Protein AF-A0AB35BIK0-F1 (afdb_monomer)

Mean predicted aligned error: 11.59 Å

Sequence (203 aa):
MRAAPRPEIRLPIRPQTDDEFQMPTAAKGILRARNYELIHPAPNVCVAHGQITAEHRSTHFSSVPVLPFTGPGYPRWKRITCFIAFWQIVEWNRIRAQSLFLWDEWPFCDECLLHRRKRFGCSLLAIVAGVLLFCTLFALRGRGEDALMTIVFFSSVAVFFAGLFTLPQTDKLAHGRVAMDGSALIVSNPHPDFEGAVAQTTP

pLDDT: mean 75.72, std 15.26, range [36.09, 93.31]

Secondary structure (DSSP, 8-state):
-PPPPPPEEEEEEEEPPGGG----GGGHHHHGGGEEEESSPPPSB-TTT-PBPSEEEEEEEE-----TTTSTT--TTHHHHTT-HHHHHHHHHHHHTT--EEEEEEEE-HHHHHHHHHHHHHHHHHHHHHHHHHHHHHHHTTSS-HHHHHHHHHHHHHHHHHHHHTS--SHHHHTEEE-TTSSEEEEES--HHHHHHHHHH--

Structure (mmCIF, N/CA/C/O backbone):
data_AF-A0AB35BIK0-F1
#
_entry.id   AF-A0AB35BIK0-F1
#
loop_
_atom_site.group_PDB
_atom_site.id
_atom_site.type_symbol
_atom_site.label_atom_id
_atom_site.label_alt_id
_atom_site.label_comp_id
_atom_site.label_asym_id
_atom_site.label_entity_id
_atom_site.label_seq_id
_atom_site.pdbx_PDB_ins_code
_atom_site.Cartn_x
_atom_site.Cartn_y
_atom_site.Cartn_z
_atom_site.occupancy
_atom_site.B_iso_or_equiv
_atom_site.auth_seq_id
_atom_site.auth_comp_id
_atom_site.auth_asym_id
_atom_site.auth_atom_id
_atom_site.pdbx_PDB_model_num
ATOM 1 N N . MET A 1 1 ? 24.172 -18.005 7.805 1.00 36.09 1 MET A N 1
ATOM 2 C CA . MET A 1 1 ? 23.699 -18.210 6.420 1.00 36.09 1 MET A CA 1
ATOM 3 C C . MET A 1 1 ? 23.099 -16.894 5.940 1.00 36.09 1 MET A C 1
ATOM 5 O O . MET A 1 1 ? 22.113 -16.459 6.518 1.00 36.09 1 MET A O 1
ATOM 9 N N . ARG A 1 2 ? 23.746 -16.184 5.003 1.00 40.78 2 ARG A N 1
ATOM 10 C CA . ARG A 1 2 ? 23.159 -14.980 4.386 1.00 40.78 2 ARG A CA 1
ATOM 11 C C . ARG A 1 2 ? 22.037 -15.462 3.468 1.00 40.78 2 ARG A C 1
ATOM 13 O O . ARG A 1 2 ? 22.311 -16.272 2.589 1.00 40.78 2 ARG A O 1
ATOM 20 N N . ALA A 1 3 ? 20.800 -15.037 3.719 1.00 43.47 3 ALA A N 1
ATOM 21 C CA . ALA A 1 3 ? 19.700 -15.281 2.792 1.00 43.47 3 ALA A CA 1
ATOM 22 C C . ALA A 1 3 ? 20.110 -14.747 1.412 1.00 43.47 3 ALA A C 1
ATOM 24 O O . ALA A 1 3 ? 20.661 -13.645 1.333 1.00 43.47 3 ALA A O 1
ATOM 25 N N . ALA A 1 4 ? 19.898 -15.537 0.358 1.00 50.38 4 ALA A N 1
ATOM 26 C CA . ALA A 1 4 ? 20.098 -15.064 -1.004 1.00 50.38 4 ALA A CA 1
ATOM 27 C C . ALA A 1 4 ? 19.305 -13.754 -1.194 1.00 50.38 4 ALA A C 1
ATOM 29 O O . ALA A 1 4 ? 18.192 -13.650 -0.659 1.00 50.38 4 ALA A O 1
ATOM 30 N N . PRO A 1 5 ? 19.872 -12.737 -1.869 1.00 58.34 5 PRO A N 1
ATOM 31 C CA . PRO A 1 5 ? 19.141 -11.508 -2.141 1.00 58.34 5 PRO A CA 1
ATOM 32 C C . PRO A 1 5 ? 17.857 -11.875 -2.887 1.00 58.34 5 PRO A C 1
ATOM 34 O O . PRO A 1 5 ? 17.894 -12.629 -3.859 1.00 58.34 5 PRO A O 1
ATOM 37 N N . ARG A 1 6 ? 16.715 -11.408 -2.375 1.00 65.06 6 ARG A N 1
ATO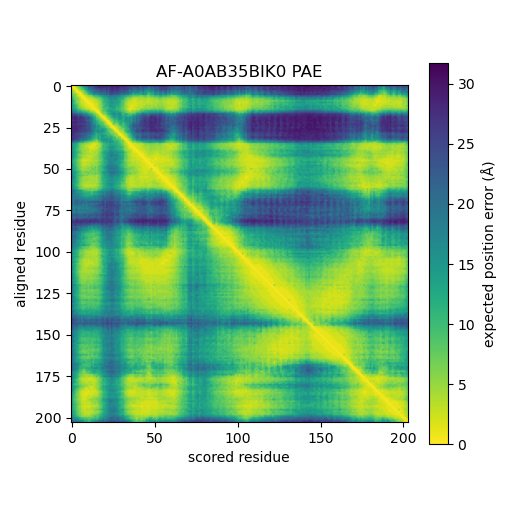M 38 C CA . ARG A 1 6 ? 15.427 -11.609 -3.046 1.00 65.06 6 ARG A CA 1
ATOM 39 C C . ARG A 1 6 ? 15.503 -10.953 -4.429 1.00 65.06 6 ARG A C 1
ATOM 41 O O . ARG A 1 6 ? 16.133 -9.898 -4.523 1.00 65.06 6 ARG A O 1
ATOM 48 N N . PRO A 1 7 ? 14.890 -11.539 -5.469 1.00 77.81 7 PRO A N 1
ATOM 49 C CA . PRO A 1 7 ? 14.836 -10.890 -6.771 1.00 77.81 7 PRO A CA 1
ATOM 50 C C . PRO A 1 7 ? 14.150 -9.524 -6.622 1.00 77.81 7 PRO A C 1
ATOM 52 O O . PRO A 1 7 ? 13.096 -9.405 -5.989 1.00 77.81 7 PRO A O 1
ATOM 55 N N . GLU A 1 8 ? 14.803 -8.479 -7.125 1.00 85.12 8 GLU A N 1
ATOM 56 C CA . GLU A 1 8 ? 14.308 -7.102 -7.126 1.00 85.12 8 GLU A CA 1
ATOM 57 C C . GLU A 1 8 ? 14.441 -6.544 -8.548 1.00 85.12 8 GLU A C 1
ATOM 59 O O . GLU A 1 8 ? 15.540 -6.535 -9.103 1.00 85.12 8 GLU A O 1
ATOM 64 N N . ILE A 1 9 ? 13.340 -6.046 -9.118 1.00 87.56 9 ILE A N 1
ATOM 65 C CA . ILE A 1 9 ? 13.357 -5.289 -10.379 1.00 87.56 9 ILE A CA 1
ATOM 66 C C . ILE A 1 9 ? 13.362 -3.800 -10.052 1.00 87.56 9 ILE A C 1
ATOM 68 O O . ILE A 1 9 ? 12.722 -3.358 -9.095 1.00 87.56 9 ILE A O 1
ATOM 72 N N . ARG A 1 10 ? 14.058 -3.014 -10.873 1.00 87.88 10 ARG A N 1
ATOM 73 C CA . ARG A 1 10 ? 14.029 -1.553 -10.822 1.00 87.88 10 ARG A CA 1
ATOM 74 C C . ARG A 1 10 ? 13.358 -1.016 -12.074 1.00 87.88 10 ARG A C 1
ATOM 76 O O . ARG A 1 10 ? 13.885 -1.183 -13.167 1.00 87.88 10 ARG A O 1
ATOM 83 N N . LEU A 1 11 ? 12.217 -0.367 -11.894 1.00 86.94 11 LEU A N 1
ATOM 84 C CA . LEU A 1 11 ? 11.509 0.331 -12.958 1.00 86.94 11 LEU A CA 1
ATOM 85 C C . LEU A 1 11 ? 11.896 1.811 -12.913 1.00 86.94 11 LEU A C 1
ATOM 87 O O . LEU A 1 11 ? 11.804 2.411 -11.841 1.00 86.94 11 LEU A O 1
ATOM 91 N N . PRO A 1 12 ? 12.355 2.410 -14.019 1.00 87.81 12 PRO A N 1
ATOM 92 C CA . PRO A 1 12 ? 12.776 3.801 -14.017 1.00 87.81 12 PRO A CA 1
ATOM 93 C C . PRO A 1 12 ? 11.567 4.732 -13.864 1.00 87.81 12 PRO A C 1
ATOM 95 O O . PRO A 1 12 ? 10.501 4.499 -14.441 1.00 87.81 12 PRO A O 1
ATOM 98 N N . ILE A 1 13 ? 11.741 5.790 -13.075 1.00 87.38 13 ILE A N 1
ATOM 99 C CA . ILE A 1 13 ? 10.690 6.769 -12.767 1.00 87.38 13 ILE A CA 1
ATOM 100 C C . ILE A 1 13 ? 11.175 8.174 -13.105 1.00 87.38 13 ILE A C 1
ATOM 102 O O . ILE A 1 13 ? 12.377 8.443 -13.108 1.00 87.38 13 ILE A O 1
ATOM 106 N N . ARG A 1 14 ? 10.241 9.083 -13.369 1.00 84.00 14 ARG A N 1
ATOM 107 C CA . ARG A 1 14 ? 10.534 10.498 -13.611 1.00 84.00 14 ARG A CA 1
ATOM 108 C C . ARG A 1 14 ? 9.601 11.397 -12.799 1.00 84.00 14 ARG A C 1
ATOM 110 O O . ARG A 1 14 ? 8.513 10.954 -12.440 1.00 84.00 14 ARG A O 1
ATOM 117 N N . PRO A 1 15 ? 10.000 12.641 -12.491 1.00 82.19 15 PRO A N 1
ATOM 118 C CA . PRO A 1 15 ? 9.099 13.610 -11.879 1.00 82.19 15 PRO A CA 1
ATOM 119 C C . PRO A 1 15 ? 7.918 13.899 -12.812 1.00 82.19 15 PRO A C 1
ATOM 121 O O . PRO A 1 15 ? 8.120 14.093 -14.011 1.00 82.19 15 PRO A O 1
ATOM 124 N N . GLN A 1 16 ? 6.708 13.948 -12.264 1.00 73.31 16 GLN A N 1
ATOM 125 C CA . GLN A 1 16 ? 5.495 14.267 -13.016 1.00 73.31 16 GLN A CA 1
ATOM 126 C C . GLN A 1 16 ? 5.496 15.751 -13.440 1.00 73.31 16 GLN A C 1
ATOM 128 O O . GLN A 1 16 ? 5.798 16.626 -12.624 1.00 73.31 16 GLN A O 1
ATOM 133 N N . THR A 1 17 ? 5.173 16.049 -14.704 1.00 65.12 17 THR A N 1
ATOM 134 C CA . THR A 1 17 ? 5.136 17.422 -15.253 1.00 65.12 17 THR A CA 1
ATOM 135 C C . THR A 1 17 ? 3.749 18.073 -15.118 1.00 65.12 17 THR A C 1
ATOM 137 O O . THR A 1 17 ? 2.729 17.401 -15.206 1.00 65.12 17 THR A O 1
ATOM 140 N N . ASP A 1 18 ? 3.715 19.391 -14.893 1.00 56.12 18 ASP A N 1
ATOM 141 C CA . ASP A 1 18 ? 2.602 20.178 -14.315 1.00 56.12 18 ASP A CA 1
ATOM 142 C C . ASP A 1 18 ? 1.275 20.298 -15.117 1.00 56.12 18 ASP A C 1
ATOM 144 O O . ASP A 1 18 ? 0.349 20.952 -14.628 1.00 56.12 18 ASP A O 1
ATOM 148 N N . ASP A 1 19 ? 1.124 19.703 -16.303 1.00 53.97 19 ASP A N 1
ATOM 149 C CA . ASP A 1 19 ? 0.027 20.075 -17.219 1.00 53.97 19 ASP A CA 1
ATOM 150 C C . ASP A 1 19 ? -1.365 19.491 -16.880 1.00 53.97 19 ASP A C 1
ATOM 152 O O . ASP A 1 19 ? -2.365 19.973 -17.410 1.00 53.97 19 ASP A O 1
ATOM 156 N N . GLU A 1 20 ? -1.489 18.529 -15.953 1.00 49.72 20 GLU A N 1
ATOM 157 C CA . GLU A 1 20 ? -2.744 17.760 -15.789 1.00 49.72 20 GLU A CA 1
ATOM 158 C C . GLU A 1 20 ? -3.493 17.890 -14.442 1.00 49.72 20 GLU A C 1
ATOM 160 O O . GLU A 1 20 ? -4.584 17.338 -14.301 1.00 49.72 20 GLU A O 1
ATOM 165 N N . PHE A 1 21 ? -3.001 18.639 -13.441 1.00 43.72 21 PHE A N 1
ATOM 166 C CA . PHE A 1 21 ? -3.608 18.620 -12.089 1.00 43.72 21 PHE A CA 1
ATOM 167 C C . PHE A 1 21 ? -4.117 19.987 -11.581 1.00 43.72 21 PHE A C 1
ATOM 169 O O . PHE A 1 21 ? -3.394 20.778 -10.959 1.00 43.72 21 PHE A O 1
ATOM 176 N N . GLN A 1 22 ? -5.417 20.256 -11.768 1.00 45.16 22 GLN A N 1
ATOM 177 C CA . GLN A 1 22 ? -6.125 21.383 -11.140 1.00 45.16 22 GLN A CA 1
ATOM 178 C C . GLN A 1 22 ? -6.404 21.102 -9.649 1.00 45.16 22 GLN A C 1
ATOM 180 O O . GLN A 1 22 ? -7.431 20.541 -9.281 1.00 45.16 22 GLN A O 1
ATOM 185 N N . MET A 1 23 ? -5.505 21.542 -8.761 1.00 43.38 23 MET A N 1
ATOM 186 C CA . MET A 1 23 ? -5.768 21.641 -7.314 1.00 43.38 23 MET A CA 1
ATOM 187 C C . MET A 1 23 ? -5.450 23.040 -6.743 1.00 43.38 23 MET A C 1
ATOM 189 O O . MET A 1 23 ? -4.638 23.771 -7.325 1.00 43.38 23 MET A O 1
ATOM 193 N N . PRO A 1 24 ? -6.077 23.438 -5.613 1.00 41.56 24 PRO A N 1
ATOM 194 C CA . PRO A 1 24 ? -5.953 24.774 -5.024 1.00 41.56 24 PRO A CA 1
ATOM 195 C C . PRO A 1 24 ? -4.578 25.070 -4.393 1.00 41.56 24 PRO A C 1
ATOM 197 O O . PRO A 1 24 ? -3.802 24.189 -4.029 1.00 41.56 24 PRO A O 1
ATOM 200 N N . THR A 1 25 ? -4.257 26.361 -4.306 1.00 50.31 25 THR A N 1
ATOM 201 C CA . THR A 1 25 ? -2.893 26.907 -4.412 1.00 50.31 25 THR A CA 1
ATOM 202 C C . THR A 1 25 ? -1.987 26.747 -3.184 1.00 50.31 25 THR A C 1
ATOM 204 O O . THR A 1 25 ? -0.768 26.804 -3.320 1.00 50.31 25 THR A O 1
ATOM 207 N N . ALA A 1 26 ? -2.543 26.500 -1.996 1.00 42.62 26 ALA A N 1
ATOM 208 C CA . ALA A 1 26 ? -1.797 26.567 -0.733 1.00 42.62 26 ALA A CA 1
ATOM 209 C C . ALA A 1 26 ? -0.989 25.297 -0.382 1.00 42.62 26 ALA A C 1
ATOM 211 O O . ALA A 1 26 ? -0.003 25.385 0.343 1.00 42.62 26 ALA A O 1
ATOM 212 N N . ALA A 1 27 ? -1.342 24.126 -0.930 1.00 41.91 27 ALA A N 1
ATOM 213 C CA . ALA A 1 27 ? -0.597 22.870 -0.732 1.00 41.91 27 ALA A CA 1
ATOM 214 C C . ALA A 1 27 ? 0.449 22.595 -1.834 1.00 41.91 27 ALA A C 1
ATOM 216 O O . ALA A 1 27 ? 1.179 21.602 -1.780 1.00 41.91 27 ALA A O 1
ATOM 217 N N . LYS A 1 28 ? 0.534 23.483 -2.836 1.00 39.59 28 LYS A N 1
ATOM 218 C CA . LYS A 1 28 ? 1.338 23.300 -4.051 1.00 39.59 28 LYS A CA 1
ATOM 219 C C . LYS A 1 28 ? 2.843 23.217 -3.776 1.00 39.59 28 LYS A C 1
ATOM 221 O O . LYS A 1 28 ? 3.518 22.445 -4.428 1.00 39.59 28 LYS A O 1
ATOM 226 N N . GLY A 1 29 ? 3.398 23.952 -2.815 1.00 40.31 29 GLY A N 1
ATOM 227 C CA . GLY A 1 29 ? 4.861 24.068 -2.693 1.00 40.31 29 GLY A CA 1
ATOM 228 C C . GLY A 1 29 ? 5.596 22.838 -2.140 1.00 40.31 29 GLY A C 1
ATOM 229 O O . GLY A 1 29 ? 6.732 22.587 -2.523 1.00 40.31 29 GLY A O 1
ATOM 230 N N . ILE A 1 30 ? 4.974 22.069 -1.239 1.00 43.00 30 ILE A N 1
ATOM 231 C CA . ILE A 1 30 ? 5.696 21.063 -0.428 1.00 43.00 30 ILE A CA 1
ATOM 232 C C . ILE A 1 30 ? 5.451 19.629 -0.924 1.00 43.00 30 ILE A C 1
ATOM 234 O O . ILE A 1 30 ? 6.330 18.779 -0.801 1.00 43.00 30 ILE A O 1
ATOM 238 N N . LEU A 1 31 ? 4.284 19.363 -1.522 1.00 43.44 31 LEU A N 1
ATOM 239 C CA . LEU A 1 31 ? 3.920 18.039 -2.044 1.00 43.44 31 LEU A CA 1
ATOM 240 C C . LEU A 1 31 ? 4.156 17.893 -3.561 1.00 43.44 31 LEU A C 1
ATOM 242 O O . LEU A 1 31 ? 4.323 16.770 -4.020 1.00 43.44 31 LEU A O 1
ATOM 246 N N . ARG A 1 32 ? 4.220 18.992 -4.340 1.00 44.72 32 ARG A N 1
ATOM 247 C CA . ARG A 1 32 ? 4.361 18.932 -5.816 1.00 44.72 32 ARG A CA 1
ATOM 248 C C . ARG A 1 32 ? 5.701 18.417 -6.316 1.00 44.72 32 ARG A C 1
ATOM 250 O O . ARG A 1 32 ? 5.730 17.712 -7.309 1.00 44.72 32 ARG A O 1
ATOM 257 N N . ALA A 1 33 ? 6.805 18.752 -5.651 1.00 49.91 33 ALA A N 1
ATOM 258 C CA . ALA A 1 33 ? 8.148 18.465 -6.166 1.00 49.91 33 ALA A CA 1
ATOM 259 C C . ALA A 1 33 ? 8.565 16.982 -6.056 1.00 49.91 33 ALA A C 1
ATOM 261 O O . ALA A 1 33 ? 9.740 16.663 -6.217 1.00 49.91 33 ALA A O 1
ATOM 262 N N . ARG A 1 34 ? 7.644 16.087 -5.672 1.00 59.50 34 ARG A N 1
ATOM 263 C CA . ARG A 1 34 ? 7.960 14.713 -5.250 1.00 59.50 34 ARG A CA 1
ATOM 264 C C . ARG A 1 34 ? 6.978 13.657 -5.725 1.00 59.50 34 ARG A C 1
ATOM 266 O O . ARG A 1 34 ? 7.058 12.531 -5.237 1.00 59.50 34 ARG A O 1
ATOM 273 N N . ASN A 1 35 ? 6.069 14.029 -6.621 1.00 73.38 35 ASN A N 1
ATOM 274 C CA . ASN A 1 35 ? 5.250 13.065 -7.330 1.00 73.38 35 ASN A CA 1
ATOM 275 C C . ASN A 1 35 ? 6.035 12.593 -8.550 1.00 73.38 35 ASN A C 1
ATOM 277 O O . ASN A 1 35 ? 6.462 13.397 -9.379 1.00 73.38 35 ASN A O 1
ATOM 281 N N . TYR A 1 36 ? 6.257 11.292 -8.608 1.00 80.06 36 TYR A N 1
ATOM 282 C CA . TYR A 1 36 ? 6.885 10.614 -9.724 1.00 80.06 36 TYR A CA 1
ATOM 283 C C . TYR A 1 36 ? 5.824 9.819 -10.484 1.00 80.06 36 TYR A C 1
ATOM 285 O O . TYR A 1 36 ? 4.815 9.401 -9.911 1.00 80.06 36 TYR A O 1
ATOM 293 N N . GLU A 1 37 ? 6.127 9.528 -11.738 1.00 83.69 37 GLU A N 1
ATOM 294 C CA . GLU A 1 37 ? 5.419 8.584 -12.602 1.00 83.69 37 GLU A CA 1
ATOM 295 C C . GLU A 1 37 ? 6.422 7.595 -13.213 1.00 83.69 37 GLU A C 1
ATOM 297 O O . GLU A 1 37 ? 7.629 7.878 -13.272 1.00 83.69 37 GLU A O 1
ATOM 302 N N . LEU A 1 38 ? 5.963 6.415 -13.637 1.00 83.94 38 LEU A N 1
ATOM 303 C CA . LEU A 1 38 ? 6.822 5.503 -14.386 1.00 83.94 38 LEU A CA 1
ATOM 304 C C . LEU A 1 38 ? 7.151 6.097 -15.759 1.00 83.94 38 LEU A C 1
ATOM 306 O O . LEU A 1 38 ? 6.322 6.734 -16.404 1.00 83.94 38 LEU A O 1
ATOM 310 N N . ILE A 1 39 ? 8.374 5.859 -16.240 1.00 84.62 39 ILE A N 1
ATOM 311 C CA . ILE A 1 39 ? 8.754 6.260 -17.606 1.00 84.62 39 ILE A CA 1
ATOM 312 C C . ILE A 1 39 ? 8.026 5.402 -18.648 1.00 84.62 39 ILE A C 1
ATOM 314 O O . ILE A 1 39 ? 7.651 5.896 -19.711 1.00 84.62 39 ILE A O 1
ATOM 318 N N . HIS A 1 40 ? 7.828 4.122 -18.335 1.00 83.12 40 HIS A N 1
ATOM 319 C CA . HIS A 1 40 ? 7.092 3.173 -19.161 1.00 83.12 40 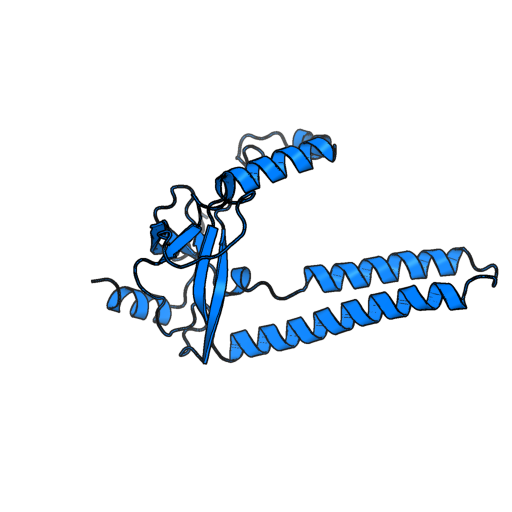HIS A CA 1
ATOM 320 C C . HIS A 1 40 ? 5.887 2.652 -18.383 1.00 83.12 40 HIS A C 1
ATOM 322 O O . HIS A 1 40 ? 6.035 2.360 -17.194 1.00 83.12 40 HIS A O 1
ATOM 328 N N . PRO A 1 41 ? 4.719 2.500 -19.029 1.00 80.81 41 PRO A N 1
ATOM 329 C CA . PRO A 1 41 ? 3.548 1.957 -18.358 1.00 80.81 41 PRO A CA 1
ATOM 330 C C . PRO A 1 41 ? 3.856 0.567 -17.797 1.00 80.81 41 PRO A C 1
ATOM 332 O O . PRO A 1 41 ? 4.622 -0.202 -18.386 1.00 80.81 41 PRO A O 1
ATOM 335 N N . ALA A 1 42 ? 3.252 0.242 -16.655 1.00 83.94 42 ALA A N 1
ATOM 336 C CA . ALA A 1 42 ? 3.369 -1.091 -16.084 1.00 83.94 42 ALA A CA 1
ATOM 337 C C . ALA A 1 42 ? 2.835 -2.145 -17.080 1.00 83.94 42 ALA A C 1
ATOM 339 O O . ALA A 1 42 ? 1.853 -1.889 -17.782 1.00 83.94 42 ALA A O 1
ATOM 340 N N . PRO A 1 43 ? 3.459 -3.332 -17.170 1.00 86.62 43 PRO A N 1
ATOM 341 C CA . PRO A 1 43 ? 2.994 -4.367 -18.084 1.00 86.62 43 PRO A CA 1
ATOM 342 C C . PRO A 1 43 ? 1.614 -4.895 -17.665 1.00 86.62 43 PRO A C 1
ATOM 344 O O . PRO A 1 43 ? 1.255 -4.873 -16.490 1.00 86.62 43 PRO A O 1
ATOM 347 N N . ASN A 1 44 ? 0.870 -5.473 -18.612 1.00 89.56 44 ASN A N 1
ATOM 348 C CA . ASN A 1 44 ? -0.459 -6.064 -18.382 1.00 89.56 44 ASN A CA 1
ATOM 349 C C . ASN A 1 44 ? -0.410 -7.425 -17.651 1.00 89.56 44 ASN A C 1
ATOM 351 O O . ASN A 1 44 ? -1.173 -8.342 -17.964 1.00 89.56 44 ASN A O 1
ATOM 355 N N . VAL A 1 45 ? 0.504 -7.566 -16.693 1.00 89.94 45 VAL A N 1
ATOM 356 C CA . VAL A 1 45 ? 0.723 -8.769 -15.895 1.00 89.94 45 VAL A CA 1
ATOM 357 C C . VAL A 1 45 ? 0.732 -8.376 -14.424 1.00 89.94 45 VAL A C 1
ATOM 359 O O . VAL A 1 45 ? 1.348 -7.391 -14.023 1.00 89.94 45 VAL A O 1
ATOM 362 N N . CYS A 1 46 ? 0.057 -9.150 -13.584 1.00 90.31 46 CYS A N 1
ATOM 363 C CA . CYS A 1 46 ? 0.051 -8.913 -12.151 1.00 90.31 46 CYS A CA 1
ATOM 364 C C . CYS A 1 46 ? 1.401 -9.288 -11.521 1.00 90.31 46 CYS A C 1
ATOM 366 O O . CYS A 1 46 ? 1.851 -10.427 -11.631 1.00 90.31 46 CYS A O 1
ATOM 368 N N . VAL A 1 47 ? 1.987 -8.362 -10.757 1.00 88.81 47 VAL A N 1
ATOM 369 C CA . VAL A 1 47 ? 3.265 -8.555 -10.041 1.00 88.81 47 VAL A CA 1
ATOM 370 C C . VAL A 1 47 ? 3.266 -9.780 -9.129 1.00 88.81 47 VAL A C 1
ATOM 372 O O . VAL A 1 47 ? 4.270 -10.479 -9.046 1.00 88.81 47 VAL A O 1
ATOM 375 N N . ALA A 1 48 ? 2.167 -10.014 -8.407 1.00 86.56 48 ALA A N 1
ATOM 376 C CA . ALA A 1 48 ? 2.115 -11.026 -7.354 1.00 86.56 48 ALA A CA 1
ATOM 377 C C . ALA A 1 48 ? 1.835 -12.440 -7.887 1.00 86.56 48 ALA A C 1
ATOM 379 O O . ALA A 1 48 ? 2.365 -13.405 -7.344 1.00 86.56 48 ALA A O 1
ATOM 380 N N . HIS A 1 49 ? 1.000 -12.561 -8.924 1.00 88.06 49 HIS A N 1
ATOM 381 C CA . HIS A 1 49 ? 0.479 -13.853 -9.393 1.00 88.06 49 HIS A CA 1
ATOM 382 C C . HIS A 1 49 ? 0.851 -14.193 -10.844 1.00 88.06 49 HIS A C 1
ATOM 384 O O . HIS A 1 49 ? 0.516 -15.280 -11.295 1.00 88.06 49 HIS A O 1
ATOM 390 N N . GLY A 1 50 ? 1.466 -13.280 -11.606 1.00 85.69 50 GLY A N 1
ATOM 391 C CA . GLY A 1 50 ? 1.841 -13.526 -13.008 1.00 85.69 50 GLY A CA 1
ATOM 392 C C . GLY A 1 50 ? 0.678 -13.617 -14.001 1.00 85.69 50 GLY A C 1
ATOM 393 O O . GLY A 1 50 ? 0.895 -13.818 -15.189 1.00 85.69 50 GLY A O 1
ATOM 394 N N . GLN A 1 51 ? -0.563 -13.467 -13.540 1.00 90.50 51 GLN A N 1
ATOM 395 C CA . GLN A 1 51 ? -1.757 -13.526 -14.384 1.00 90.50 51 GLN A CA 1
ATOM 396 C C . GLN A 1 51 ? -1.945 -12.239 -15.196 1.00 90.50 51 GLN A C 1
ATOM 398 O O . GLN A 1 51 ? -1.510 -11.165 -14.775 1.00 90.50 51 GLN A O 1
ATOM 403 N N . ILE A 1 52 ? -2.659 -12.344 -16.320 1.00 89.81 52 ILE A N 1
ATOM 404 C CA . ILE A 1 52 ? -3.067 -11.195 -17.140 1.00 89.81 52 ILE A CA 1
ATOM 405 C C . ILE A 1 52 ? -3.878 -10.210 -16.287 1.00 89.81 52 ILE A C 1
ATOM 407 O O . ILE A 1 52 ? -4.688 -10.606 -15.443 1.00 89.81 52 ILE A O 1
ATOM 411 N N . THR A 1 53 ? -3.642 -8.917 -16.497 1.00 89.75 53 THR A N 1
ATOM 412 C CA . THR A 1 53 ? -4.354 -7.852 -15.791 1.00 89.75 53 THR A CA 1
ATOM 413 C C . THR A 1 53 ? -5.849 -7.894 -16.081 1.00 89.75 53 THR A C 1
ATOM 415 O O . THR A 1 53 ? -6.268 -7.861 -17.235 1.00 89.75 53 THR A O 1
ATOM 418 N N . ALA A 1 54 ? -6.647 -7.898 -15.015 1.00 88.69 54 ALA A N 1
ATOM 419 C CA . ALA A 1 54 ? -8.093 -7.729 -15.081 1.00 88.69 54 ALA A CA 1
ATOM 420 C C . ALA A 1 54 ? -8.485 -6.244 -14.983 1.00 88.69 54 ALA A C 1
ATOM 422 O O . ALA A 1 54 ? -9.372 -5.783 -15.695 1.00 88.69 54 ALA A O 1
ATOM 423 N N . GLU A 1 55 ? -7.811 -5.478 -14.117 1.00 86.81 55 GLU A N 1
ATOM 424 C CA . GLU A 1 55 ? -8.083 -4.051 -13.906 1.00 86.81 55 GLU A CA 1
ATOM 425 C C . GLU A 1 55 ? -6.787 -3.294 -13.578 1.00 86.81 55 GLU A C 1
ATOM 427 O O . GLU A 1 55 ? -5.974 -3.762 -12.774 1.00 86.81 55 GLU A O 1
ATOM 432 N N . HIS A 1 56 ? -6.622 -2.101 -14.154 1.00 84.50 56 HIS A N 1
ATOM 433 C CA . HIS A 1 56 ? -5.615 -1.133 -13.720 1.00 84.50 56 HIS A CA 1
ATOM 434 C C . HIS A 1 56 ? -6.209 -0.232 -12.642 1.00 84.50 56 HIS A C 1
ATOM 436 O O . HIS A 1 56 ? -7.328 0.265 -12.776 1.00 84.50 56 HIS A O 1
ATOM 442 N N . ARG A 1 57 ? -5.484 -0.031 -11.540 1.00 81.62 57 ARG A N 1
ATOM 443 C CA . ARG A 1 57 ? -5.925 0.865 -10.463 1.00 81.62 57 ARG A CA 1
ATOM 444 C C . ARG A 1 57 ? -4.810 1.782 -10.014 1.00 81.62 57 ARG A C 1
ATOM 446 O O . ARG A 1 57 ? -3.679 1.336 -9.820 1.00 81.62 57 ARG A O 1
ATOM 453 N N . SER A 1 58 ? -5.181 3.028 -9.730 1.00 81.75 58 SER A N 1
ATOM 454 C CA . SER A 1 58 ? -4.281 3.996 -9.115 1.00 81.75 58 SER A CA 1
ATOM 455 C C . SER A 1 58 ? -3.732 3.447 -7.798 1.00 81.75 58 SER A C 1
ATOM 457 O O . SER A 1 58 ? -4.458 3.140 -6.843 1.00 81.75 58 SER A O 1
ATOM 459 N N . THR A 1 59 ? -2.419 3.265 -7.776 1.00 82.06 59 THR A N 1
ATOM 460 C CA . THR A 1 59 ? -1.684 2.713 -6.648 1.00 82.06 59 THR A CA 1
ATOM 461 C C . THR A 1 59 ? -0.636 3.710 -6.212 1.00 82.06 59 THR A C 1
ATOM 463 O O . THR A 1 59 ? 0.038 4.342 -7.021 1.00 82.06 59 THR A O 1
ATOM 466 N N . HIS A 1 60 ? -0.544 3.863 -4.898 1.00 82.81 60 HIS A N 1
ATOM 467 C CA . HIS A 1 60 ? 0.372 4.785 -4.266 1.00 82.81 60 HIS A CA 1
ATOM 468 C C . HIS A 1 60 ? 1.589 4.027 -3.761 1.00 82.81 60 HIS A C 1
ATOM 470 O O . HIS A 1 60 ? 1.461 3.126 -2.930 1.00 82.81 60 HIS A O 1
ATOM 476 N N . PHE A 1 61 ? 2.763 4.445 -4.206 1.00 82.81 61 PHE A N 1
ATOM 477 C CA . PHE A 1 61 ? 4.034 3.956 -3.706 1.00 82.81 61 PHE A CA 1
ATOM 478 C C . PHE A 1 61 ? 4.762 5.088 -3.006 1.00 82.81 61 PHE A C 1
ATOM 480 O O . PHE A 1 61 ? 4.766 6.227 -3.468 1.00 82.81 61 PHE A O 1
ATOM 487 N N . SER A 1 62 ? 5.407 4.773 -1.891 1.00 81.88 62 SER A N 1
ATOM 488 C CA . SER A 1 62 ? 6.235 5.725 -1.167 1.00 81.88 62 SER A CA 1
ATOM 489 C C . SER A 1 62 ? 7.651 5.200 -1.007 1.00 81.88 62 SER A C 1
ATOM 491 O O . SER A 1 62 ? 7.899 3.989 -0.988 1.00 81.88 62 SER A O 1
ATOM 493 N N . SER A 1 63 ? 8.599 6.121 -0.885 1.00 79.12 63 SER A N 1
ATOM 494 C CA . SER A 1 63 ? 9.916 5.778 -0.378 1.00 79.12 63 SER A CA 1
ATOM 495 C C . SER A 1 63 ? 9.856 5.674 1.146 1.00 79.12 63 SER A C 1
ATOM 497 O O . SER A 1 63 ? 9.244 6.500 1.832 1.00 79.12 63 SER A O 1
ATOM 499 N N . VAL A 1 64 ? 10.465 4.618 1.688 1.00 69.50 64 VAL A N 1
ATOM 500 C CA . VAL A 1 64 ? 10.608 4.436 3.135 1.00 69.50 64 VAL A CA 1
ATOM 501 C C . VAL A 1 64 ? 11.998 4.938 3.514 1.00 69.50 64 VAL A C 1
ATOM 503 O O . VAL A 1 64 ? 12.979 4.246 3.222 1.00 69.50 64 VAL A O 1
ATOM 506 N N . PRO A 1 65 ? 12.130 6.119 4.145 1.00 61.56 65 PRO A N 1
ATOM 507 C CA . PRO A 1 65 ? 13.432 6.581 4.596 1.00 61.56 65 PRO A CA 1
ATOM 508 C C . PRO A 1 65 ? 13.974 5.619 5.649 1.00 61.56 65 PRO A C 1
ATOM 510 O O . PRO A 1 65 ? 13.267 5.210 6.574 1.00 61.56 65 PRO A O 1
ATOM 513 N N . VAL A 1 66 ? 15.249 5.253 5.510 1.00 58.31 66 VAL A N 1
ATOM 514 C CA . VAL A 1 66 ? 15.955 4.489 6.539 1.00 58.31 66 VAL A CA 1
ATOM 515 C C . VAL A 1 66 ? 16.011 5.363 7.783 1.00 58.31 66 VAL A C 1
ATOM 517 O O . VAL A 1 66 ? 16.725 6.363 7.829 1.00 58.31 66 VAL A O 1
ATOM 520 N N . LEU A 1 67 ? 15.222 5.000 8.791 1.00 57.12 67 LEU A N 1
ATOM 521 C CA . LEU A 1 67 ? 15.163 5.768 10.023 1.00 57.12 67 LEU A CA 1
ATOM 522 C C . LEU A 1 67 ? 16.519 5.678 10.730 1.00 57.12 67 LEU A C 1
ATOM 524 O O . LEU A 1 67 ? 17.003 4.557 10.949 1.00 57.12 67 LEU A O 1
ATOM 528 N N . PRO A 1 68 ? 17.097 6.803 11.190 1.00 54.00 68 PRO A N 1
ATOM 529 C CA . PRO A 1 68 ? 18.373 6.805 11.911 1.00 54.00 68 PRO A CA 1
ATOM 530 C C . PRO A 1 68 ? 18.337 5.931 13.182 1.00 54.00 68 PRO A C 1
ATOM 532 O O . PRO A 1 68 ? 19.370 5.492 13.680 1.00 54.00 68 PRO A O 1
ATOM 535 N N . PHE A 1 69 ? 17.137 5.609 13.675 1.00 54.50 69 PHE A N 1
ATOM 536 C CA . PHE A 1 69 ? 16.879 4.808 14.874 1.00 54.50 69 PHE A CA 1
ATOM 537 C C . PHE A 1 69 ? 16.767 3.291 14.631 1.00 54.50 69 PHE A C 1
ATOM 539 O O . PHE A 1 69 ? 16.652 2.506 15.579 1.00 54.50 69 PHE A O 1
ATOM 546 N N . THR A 1 70 ? 16.803 2.867 13.364 1.00 51.16 70 THR A N 1
ATOM 547 C CA . THR A 1 70 ? 16.716 1.453 12.949 1.00 51.16 70 THR A CA 1
ATOM 548 C C . THR A 1 70 ? 18.051 0.870 12.485 1.00 51.16 70 THR A C 1
ATOM 550 O O . THR A 1 70 ? 18.148 -0.340 12.286 1.00 51.16 70 THR A O 1
ATOM 553 N N . GLY A 1 71 ? 19.095 1.699 12.379 1.00 54.75 71 GLY A N 1
ATOM 554 C CA . GLY A 1 71 ? 20.435 1.258 12.006 1.00 54.75 71 GLY A CA 1
ATOM 555 C C . GLY A 1 71 ? 21.106 0.370 13.070 1.00 54.75 71 GLY A C 1
ATOM 556 O O . GLY A 1 71 ? 20.767 0.452 14.256 1.00 54.75 71 GLY A O 1
ATOM 557 N N . PRO A 1 72 ? 22.101 -0.448 12.676 1.00 52.81 72 PRO A N 1
ATOM 558 C CA . PRO A 1 72 ? 22.782 -1.412 13.550 1.00 52.81 72 PRO A CA 1
ATOM 559 C C . PRO A 1 72 ? 23.548 -0.802 14.745 1.00 52.81 72 PRO A C 1
ATOM 561 O O . PRO A 1 72 ? 24.064 -1.551 15.567 1.00 52.81 72 PRO A O 1
ATOM 564 N N . GLY A 1 73 ? 23.595 0.529 14.883 1.00 58.09 73 GLY A N 1
ATOM 565 C CA . GLY A 1 73 ? 24.244 1.241 15.991 1.00 58.09 73 GLY A CA 1
ATOM 566 C C . GLY A 1 73 ? 23.302 1.946 16.977 1.00 58.09 73 GLY A C 1
ATOM 567 O O . GLY A 1 73 ? 23.789 2.600 17.896 1.00 58.09 73 GLY A O 1
ATOM 568 N N . TYR A 1 74 ? 21.973 1.870 16.813 1.00 57.84 74 TYR A N 1
ATOM 569 C CA . TYR A 1 74 ? 21.064 2.648 17.666 1.00 57.84 74 TYR A CA 1
ATOM 570 C C . TYR A 1 74 ? 20.729 1.941 19.000 1.00 57.84 74 TYR A C 1
ATOM 572 O O . TYR A 1 74 ? 20.216 0.815 18.979 1.00 57.84 74 TYR A O 1
ATOM 580 N N . PRO A 1 75 ? 20.953 2.575 20.173 1.00 60.78 75 PRO A N 1
ATOM 581 C CA . PRO A 1 75 ? 20.738 1.939 21.473 1.00 60.78 75 PRO A CA 1
ATOM 582 C C . PRO A 1 75 ? 19.265 1.585 21.722 1.00 60.78 75 PRO A C 1
ATOM 584 O O . PRO A 1 75 ? 18.382 2.440 21.644 1.00 60.78 75 PRO A O 1
ATOM 587 N N . ARG A 1 76 ? 18.991 0.325 22.091 1.00 63.69 76 ARG A N 1
ATOM 588 C CA . ARG A 1 76 ? 17.624 -0.204 22.287 1.00 63.69 76 ARG A CA 1
ATOM 589 C C . ARG A 1 76 ? 16.799 0.573 23.322 1.00 63.69 76 ARG A C 1
ATOM 591 O O . ARG A 1 76 ? 15.596 0.708 23.143 1.00 63.69 76 ARG A O 1
ATOM 598 N N . TRP A 1 77 ? 17.435 1.125 24.356 1.00 62.81 77 TRP A N 1
ATOM 599 C CA . TRP A 1 77 ? 16.766 1.879 25.424 1.00 62.81 77 TRP A CA 1
ATOM 600 C C . TRP A 1 77 ? 16.227 3.243 24.962 1.00 62.81 77 TRP A C 1
ATOM 602 O O . TRP A 1 77 ? 15.188 3.681 25.450 1.00 62.81 77 TRP A O 1
ATOM 612 N N . LYS A 1 78 ? 16.848 3.876 23.954 1.00 56.19 78 LYS A N 1
ATOM 613 C CA . LYS A 1 78 ? 16.337 5.125 23.362 1.00 56.19 78 LYS A CA 1
ATOM 614 C C . LYS A 1 78 ? 15.090 4.925 22.495 1.00 56.19 78 LYS A C 1
ATOM 616 O O . LYS A 1 78 ? 14.372 5.882 22.241 1.00 56.19 78 LYS A O 1
ATOM 621 N N . ARG A 1 79 ? 14.768 3.684 22.098 1.00 58.16 79 ARG A N 1
ATOM 622 C CA . ARG A 1 79 ? 13.483 3.370 21.439 1.00 58.16 79 ARG A CA 1
ATOM 623 C C . ARG A 1 79 ? 12.293 3.551 22.385 1.00 58.16 79 ARG A C 1
ATOM 625 O O . ARG A 1 79 ? 11.197 3.839 21.923 1.00 58.16 79 ARG A O 1
ATOM 632 N N . ILE A 1 80 ? 12.518 3.394 23.692 1.00 58.00 80 ILE A N 1
ATOM 633 C CA . ILE A 1 80 ? 11.484 3.480 24.731 1.00 58.00 80 ILE A CA 1
ATOM 634 C C . ILE A 1 80 ? 11.261 4.940 25.161 1.00 58.00 80 ILE A C 1
ATOM 636 O O . ILE A 1 80 ? 10.150 5.316 25.507 1.00 58.00 80 ILE A O 1
ATOM 640 N N . THR A 1 81 ? 12.279 5.804 25.092 1.00 54.19 81 THR A N 1
ATOM 641 C CA . THR A 1 81 ? 12.149 7.221 25.486 1.00 54.19 81 THR A CA 1
ATOM 642 C C . THR A 1 81 ? 11.625 8.137 24.375 1.00 54.19 81 THR A C 1
ATOM 644 O O . THR A 1 81 ? 11.180 9.245 24.662 1.00 54.19 81 THR A O 1
ATOM 647 N N . CYS A 1 82 ? 11.552 7.669 23.123 1.00 52.16 82 CYS A N 1
ATOM 648 C CA . CYS A 1 82 ? 10.851 8.352 22.023 1.00 52.16 82 CYS A CA 1
ATOM 649 C C . CYS A 1 82 ? 9.306 8.298 22.128 1.00 52.16 82 CYS A C 1
ATOM 651 O O . CYS A 1 82 ? 8.614 8.582 21.152 1.00 52.16 82 CYS A O 1
ATOM 653 N N . PHE A 1 83 ? 8.746 7.945 23.290 1.00 49.81 83 PHE A N 1
ATOM 654 C CA . PHE A 1 83 ? 7.300 7.890 23.555 1.00 49.81 83 PHE A CA 1
ATOM 655 C C . PHE A 1 83 ? 6.632 9.262 23.770 1.00 49.81 83 PHE A C 1
ATOM 657 O O . PHE A 1 83 ? 5.418 9.331 23.947 1.00 49.81 83 PHE A O 1
ATOM 664 N N . ILE A 1 84 ? 7.381 10.369 23.737 1.00 55.69 84 ILE A N 1
ATOM 665 C CA . ILE A 1 84 ? 6.784 11.708 23.785 1.00 55.69 84 ILE A CA 1
ATOM 666 C C . ILE A 1 84 ? 6.116 11.968 22.430 1.00 55.69 84 ILE A C 1
ATOM 668 O O . ILE A 1 84 ? 6.800 12.204 21.434 1.00 55.69 84 ILE A O 1
ATOM 672 N N . ALA A 1 85 ? 4.780 11.930 22.402 1.00 56.41 85 ALA A N 1
ATOM 673 C CA . ALA A 1 85 ? 3.946 12.089 21.206 1.00 56.41 85 ALA A CA 1
ATOM 674 C C . ALA A 1 85 ? 4.364 13.273 20.310 1.00 56.41 85 ALA A C 1
ATOM 676 O O . ALA A 1 85 ? 4.295 13.183 19.089 1.00 56.41 85 ALA A O 1
ATOM 677 N N . PHE A 1 86 ? 4.883 14.355 20.899 1.00 56.75 86 PHE A N 1
ATOM 678 C CA . PHE A 1 86 ? 5.407 15.504 20.160 1.00 56.75 86 PHE A CA 1
ATOM 679 C C . PHE A 1 86 ? 6.595 15.155 19.247 1.00 56.75 86 PHE A C 1
ATOM 681 O O . PHE A 1 86 ? 6.585 15.504 18.069 1.00 56.75 86 PHE A O 1
ATOM 688 N N . TRP A 1 87 ? 7.592 14.417 19.748 1.00 60.47 87 TRP A N 1
ATOM 689 C CA . TRP A 1 87 ? 8.739 13.991 18.938 1.00 60.47 87 TRP A CA 1
ATOM 690 C C . TRP A 1 87 ? 8.331 12.985 17.863 1.00 60.47 87 TRP A C 1
ATOM 692 O O . TRP A 1 87 ? 8.872 13.029 16.763 1.00 60.47 87 TRP A O 1
ATOM 702 N N . GLN A 1 88 ? 7.336 12.135 18.138 1.00 62.09 88 GLN A N 1
ATOM 703 C CA . GLN A 1 88 ? 6.773 11.244 17.123 1.00 62.09 88 GLN A CA 1
ATOM 704 C C . GLN A 1 88 ? 6.077 12.023 16.007 1.00 62.09 88 GLN A C 1
ATOM 706 O O . GLN A 1 88 ? 6.279 11.692 14.848 1.00 62.09 88 GLN A O 1
ATOM 711 N N . ILE A 1 89 ? 5.320 13.079 16.323 1.00 64.81 89 ILE A N 1
ATOM 712 C CA . ILE A 1 89 ? 4.655 13.922 15.316 1.00 64.81 89 ILE A CA 1
ATOM 713 C C . ILE A 1 89 ? 5.680 14.693 14.478 1.00 64.81 89 ILE A C 1
ATOM 715 O O . ILE A 1 89 ? 5.575 14.716 13.252 1.00 64.81 89 ILE A O 1
ATOM 719 N N . VAL A 1 90 ? 6.679 15.312 15.115 1.00 65.44 90 VAL A N 1
ATOM 720 C CA . VAL A 1 90 ? 7.731 16.063 14.409 1.00 65.44 90 VAL A CA 1
ATOM 721 C C . VAL A 1 90 ? 8.533 15.139 13.497 1.00 65.44 90 VAL A C 1
ATOM 723 O O . VAL A 1 90 ? 8.732 15.459 12.326 1.00 65.44 90 VAL A O 1
ATOM 726 N N . GLU A 1 91 ? 8.942 13.974 13.995 1.00 65.62 91 GLU A N 1
ATOM 727 C CA . GLU A 1 91 ? 9.715 13.022 13.202 1.00 65.62 91 GLU A CA 1
ATOM 728 C C . GLU A 1 91 ? 8.858 12.380 12.109 1.00 65.62 91 GLU A C 1
ATOM 730 O O . GLU A 1 91 ? 9.315 12.248 10.982 1.00 65.62 91 GLU A O 1
ATOM 735 N N . TRP A 1 92 ? 7.587 12.069 12.380 1.00 65.50 92 TRP A N 1
ATOM 736 C CA . TRP A 1 92 ? 6.633 11.617 11.364 1.00 65.50 92 TRP A CA 1
ATOM 737 C C . TRP A 1 92 ? 6.472 12.640 10.240 1.00 65.50 92 TRP A C 1
ATOM 739 O O . TRP A 1 92 ? 6.513 12.287 9.062 1.00 65.50 92 TRP A O 1
ATOM 749 N N . ASN A 1 93 ? 6.355 13.922 10.587 1.00 67.44 93 ASN A N 1
ATOM 750 C CA . ASN A 1 93 ? 6.311 15.001 9.607 1.00 67.44 93 ASN A CA 1
ATOM 751 C C . ASN A 1 93 ? 7.632 15.125 8.845 1.00 67.44 93 ASN A C 1
ATOM 753 O O . ASN A 1 93 ? 7.603 15.359 7.642 1.00 67.44 93 ASN A O 1
ATOM 757 N N . ARG A 1 94 ? 8.778 14.912 9.499 1.00 67.81 94 ARG A N 1
ATOM 758 C CA . ARG A 1 94 ? 10.099 14.914 8.857 1.00 67.81 94 ARG A CA 1
ATOM 759 C C . ARG A 1 94 ? 10.273 13.749 7.881 1.00 67.81 94 ARG A C 1
ATOM 761 O O . ARG A 1 94 ? 10.733 13.964 6.766 1.00 67.81 94 ARG A O 1
ATOM 768 N N . ILE A 1 95 ? 9.851 12.548 8.274 1.00 66.88 95 ILE A N 1
ATOM 769 C CA . ILE A 1 95 ? 9.804 11.330 7.453 1.00 66.88 95 ILE A CA 1
ATOM 770 C C . ILE A 1 95 ? 8.928 11.573 6.230 1.00 66.88 95 ILE A C 1
ATOM 772 O O . ILE A 1 95 ? 9.364 11.362 5.102 1.00 66.88 95 ILE A O 1
ATOM 776 N N . ARG A 1 96 ? 7.713 12.089 6.438 1.00 66.56 96 ARG A N 1
ATOM 777 C CA . ARG A 1 96 ? 6.781 12.419 5.355 1.00 66.56 96 ARG A CA 1
ATOM 778 C C . ARG A 1 96 ? 7.314 13.537 4.453 1.00 66.56 96 ARG A C 1
ATOM 780 O O . ARG A 1 96 ? 7.081 13.537 3.250 1.00 66.56 96 ARG A O 1
ATOM 787 N N . ALA A 1 97 ? 8.073 14.466 5.026 1.00 65.12 97 ALA A N 1
ATOM 788 C CA . ALA A 1 97 ? 8.802 15.502 4.307 1.00 65.12 97 ALA A CA 1
ATOM 789 C C . ALA A 1 97 ? 10.118 15.002 3.696 1.00 65.12 97 ALA A C 1
ATOM 791 O O . ALA A 1 97 ? 10.849 15.803 3.125 1.00 65.12 97 ALA A O 1
ATOM 792 N N . GLN A 1 98 ? 10.447 13.709 3.746 1.00 69.56 98 GLN A N 1
ATOM 793 C CA . GLN A 1 98 ? 11.579 13.082 3.041 1.00 69.56 98 GLN A CA 1
ATOM 794 C C . GLN A 1 98 ? 11.142 11.942 2.118 1.00 69.56 98 GLN A C 1
ATOM 796 O O . GLN A 1 98 ? 11.886 11.586 1.210 1.00 69.56 98 GLN A O 1
ATOM 801 N N . SER A 1 99 ? 9.930 11.418 2.297 1.00 71.44 99 SER A N 1
ATOM 802 C CA . SER A 1 99 ? 9.353 10.448 1.381 1.00 71.44 99 SER A CA 1
ATOM 803 C C . SER A 1 99 ? 9.092 11.071 0.010 1.00 71.44 99 SER A C 1
ATOM 805 O O . SER A 1 99 ? 8.648 12.220 -0.105 1.00 71.44 99 SER A O 1
ATOM 807 N N . LEU A 1 100 ? 9.392 10.285 -1.014 1.00 77.75 100 LEU A N 1
ATOM 808 C CA . LEU A 1 100 ? 9.014 10.490 -2.403 1.00 77.75 100 LEU A CA 1
ATOM 809 C C . LEU A 1 100 ? 7.785 9.630 -2.668 1.00 77.75 100 LEU A C 1
ATOM 811 O O . LEU A 1 100 ? 7.653 8.553 -2.078 1.00 77.75 100 LEU A O 1
ATOM 815 N N . PHE A 1 101 ? 6.895 10.109 -3.525 1.00 79.88 101 PHE A N 1
ATOM 816 C CA . PHE A 1 101 ? 5.628 9.455 -3.801 1.00 79.88 101 PHE A CA 1
ATOM 817 C C . PHE A 1 101 ? 5.506 9.189 -5.297 1.00 79.88 101 PHE A C 1
ATOM 819 O O . PHE A 1 101 ? 5.846 10.038 -6.112 1.00 79.88 101 PHE A O 1
ATOM 826 N N . LEU A 1 102 ? 5.027 8.008 -5.661 1.00 81.94 102 LEU A N 1
ATOM 827 C CA . LEU A 1 102 ? 4.704 7.644 -7.034 1.00 81.94 102 LEU A CA 1
ATOM 828 C C . LEU A 1 102 ? 3.235 7.237 -7.064 1.00 81.94 102 LEU A C 1
ATOM 830 O O . LEU A 1 102 ? 2.808 6.386 -6.279 1.00 81.94 102 LEU A O 1
ATOM 834 N N . TRP A 1 103 ? 2.473 7.879 -7.939 1.00 80.19 103 TRP A N 1
ATOM 835 C CA . TRP A 1 103 ? 1.074 7.560 -8.191 1.00 80.19 103 TRP A CA 1
ATOM 836 C C . TRP A 1 103 ? 0.968 7.075 -9.622 1.00 80.19 103 TRP A C 1
ATOM 838 O O . TRP A 1 103 ? 1.221 7.849 -10.536 1.00 80.19 103 TRP A O 1
ATOM 848 N N . ASP A 1 104 ? 0.606 5.809 -9.800 1.00 81.38 104 ASP A N 1
ATOM 849 C CA . ASP A 1 104 ? 0.506 5.240 -11.140 1.00 81.38 104 ASP A CA 1
ATOM 850 C C . ASP A 1 104 ? -0.591 4.180 -11.239 1.00 81.38 104 ASP A C 1
ATOM 852 O O . ASP A 1 104 ? -1.054 3.632 -10.229 1.00 81.38 104 ASP A O 1
ATOM 856 N N . GLU A 1 105 ? -1.016 3.898 -12.464 1.00 84.75 105 GLU A N 1
ATOM 857 C CA . GLU A 1 105 ? -1.949 2.829 -12.781 1.00 84.75 105 GLU A CA 1
ATOM 858 C C . GLU A 1 105 ? -1.245 1.475 -12.712 1.00 84.75 105 GLU A C 1
ATOM 860 O O . GLU A 1 105 ? -0.402 1.129 -13.536 1.00 84.75 105 GLU A O 1
ATOM 865 N N . TRP A 1 106 ? -1.600 0.684 -11.699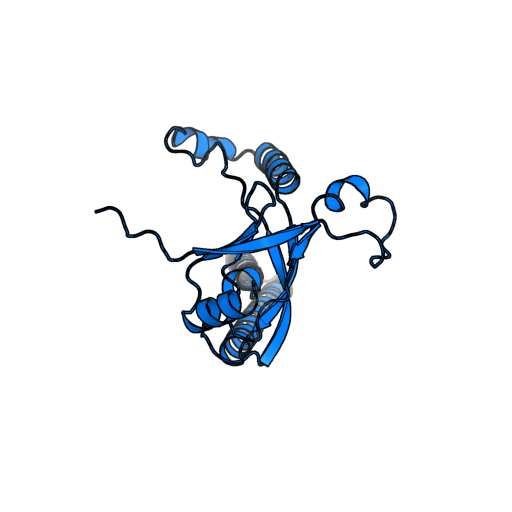 1.00 86.44 106 TRP A N 1
ATOM 866 C CA . TRP A 1 106 ? -0.953 -0.595 -11.443 1.00 86.44 106 TRP A CA 1
ATOM 867 C C . TRP A 1 106 ? -1.839 -1.783 -11.833 1.00 86.44 106 TRP A C 1
ATOM 869 O O . TRP A 1 106 ? -3.040 -1.764 -11.530 1.00 86.44 106 TRP A O 1
ATOM 879 N N . PRO A 1 107 ? -1.267 -2.832 -12.450 1.00 89.06 107 PRO A N 1
ATOM 880 C CA . PRO A 1 107 ? -1.998 -4.017 -12.881 1.00 89.06 107 PRO A CA 1
ATOM 881 C C . PRO A 1 107 ? -2.405 -4.925 -11.712 1.00 89.06 107 PRO A C 1
ATOM 883 O O . PRO A 1 107 ? -1.565 -5.401 -10.939 1.00 89.06 107 PRO A O 1
ATOM 886 N N . PHE A 1 108 ? -3.697 -5.254 -11.626 1.00 88.25 108 PHE A N 1
ATOM 887 C CA . PHE A 1 108 ? -4.223 -6.266 -10.707 1.00 88.25 108 PHE A CA 1
ATOM 888 C C . PHE A 1 108 ? -4.963 -7.379 -11.459 1.00 88.25 108 PHE A C 1
ATOM 890 O O . PHE A 1 108 ? -5.748 -7.123 -12.371 1.00 88.25 108 PHE A O 1
ATOM 897 N N . CYS A 1 109 ? -4.732 -8.629 -11.050 1.00 90.88 109 CYS A N 1
ATOM 898 C CA . CYS A 1 109 ? -5.485 -9.797 -11.522 1.00 90.88 109 CYS A CA 1
ATOM 899 C C . CYS A 1 109 ? -6.765 -10.022 -10.701 1.00 90.88 109 CYS A C 1
ATOM 901 O O . CYS A 1 109 ? -6.918 -9.481 -9.597 1.00 90.88 109 CYS A O 1
ATOM 903 N N . ASP A 1 110 ? -7.656 -10.880 -11.200 1.00 90.88 110 ASP A N 1
ATOM 904 C CA . ASP A 1 110 ? -8.920 -11.220 -10.539 1.00 90.88 110 ASP A CA 1
ATOM 905 C C . ASP A 1 110 ? -8.731 -11.759 -9.118 1.00 90.88 110 ASP A C 1
ATOM 907 O O . ASP A 1 110 ? -9.493 -11.409 -8.215 1.00 90.88 110 ASP A O 1
ATOM 911 N N . GLU A 1 111 ? -7.685 -12.549 -8.870 1.00 89.38 111 GLU A N 1
ATOM 912 C CA . GLU A 1 111 ? -7.388 -13.063 -7.530 1.00 89.38 111 GLU A CA 1
ATOM 913 C C . GLU A 1 111 ? -7.038 -11.941 -6.545 1.00 89.38 111 GLU A C 1
ATOM 915 O O . GLU A 1 111 ? -7.548 -11.913 -5.419 1.00 89.38 111 GLU A O 1
ATOM 920 N N . CYS A 1 112 ? -6.226 -10.967 -6.973 1.00 87.38 112 CYS A N 1
ATOM 921 C CA . CYS A 1 112 ? -5.911 -9.783 -6.174 1.00 87.38 112 CYS A CA 1
ATOM 922 C C . CYS A 1 112 ? -7.170 -8.962 -5.877 1.00 87.38 112 CYS A C 1
ATOM 924 O O . CYS A 1 112 ? -7.384 -8.542 -4.734 1.00 87.38 112 CYS A O 1
ATOM 926 N N . LEU A 1 113 ? -8.019 -8.750 -6.886 1.00 87.62 113 LEU A N 1
ATOM 927 C CA . LEU A 1 113 ? -9.261 -7.992 -6.743 1.00 87.62 113 LEU A CA 1
ATOM 928 C C . LEU A 1 113 ? -10.254 -8.709 -5.825 1.00 87.62 113 LEU A C 1
ATOM 930 O O . LEU A 1 113 ? -10.870 -8.078 -4.964 1.00 87.62 113 LEU A O 1
ATOM 934 N N . LEU A 1 114 ? -10.366 -10.031 -5.937 1.00 89.25 114 LEU A N 1
ATOM 935 C CA . LEU A 1 114 ? -11.235 -10.856 -5.106 1.00 89.25 114 LEU A CA 1
ATOM 936 C C . LEU A 1 114 ? -10.744 -10.905 -3.657 1.00 89.25 114 LEU A C 1
ATOM 938 O O . LEU A 1 114 ? -11.546 -10.738 -2.732 1.00 89.25 114 LEU A O 1
ATOM 942 N N . HIS A 1 115 ? -9.435 -11.053 -3.437 1.00 86.81 115 HIS A N 1
ATOM 943 C CA . HIS A 1 115 ? -8.833 -10.963 -2.107 1.00 86.81 115 HIS A CA 1
ATOM 944 C C . HIS A 1 115 ? -9.102 -9.597 -1.468 1.00 86.81 115 HIS A C 1
ATOM 946 O O . HIS A 1 115 ? -9.533 -9.509 -0.314 1.00 86.81 115 HIS A O 1
ATOM 952 N N . ARG A 1 116 ? -8.912 -8.522 -2.2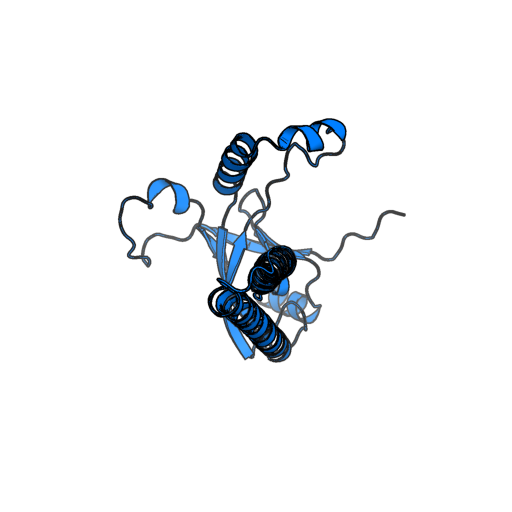40 1.00 85.00 116 ARG A N 1
ATOM 953 C CA . ARG A 1 116 ? -9.186 -7.151 -1.811 1.00 85.00 116 ARG A CA 1
ATOM 954 C C . ARG A 1 116 ? -10.658 -6.945 -1.479 1.00 85.00 116 ARG A C 1
ATOM 956 O O . ARG A 1 116 ? -10.954 -6.402 -0.420 1.00 85.00 116 ARG A O 1
ATOM 963 N N . ARG A 1 117 ? -11.580 -7.399 -2.330 1.00 87.56 117 ARG A N 1
ATOM 964 C CA . ARG A 1 117 ? -13.028 -7.274 -2.108 1.00 87.56 117 ARG A CA 1
ATOM 965 C C . ARG A 1 117 ? -13.464 -8.013 -0.847 1.00 87.56 117 ARG A C 1
ATOM 967 O O . ARG A 1 117 ? -14.212 -7.452 -0.051 1.00 87.56 117 ARG A O 1
ATOM 974 N N . LYS A 1 118 ? -12.955 -9.229 -0.626 1.00 87.31 118 LYS A N 1
ATOM 975 C CA . LYS A 1 118 ? -13.207 -9.993 0.606 1.00 87.31 118 LYS A CA 1
ATOM 976 C C . LYS A 1 118 ? -12.685 -9.255 1.838 1.00 87.31 118 LYS A C 1
ATOM 978 O O . LYS A 1 118 ? -13.438 -9.069 2.788 1.00 87.31 118 LYS A O 1
ATOM 983 N N . ARG A 1 119 ? -11.437 -8.768 1.813 1.00 85.88 119 ARG A N 1
ATOM 984 C CA . ARG A 1 119 ? -10.875 -7.989 2.931 1.00 85.88 119 ARG A CA 1
ATOM 985 C C . ARG A 1 119 ? -11.618 -6.684 3.179 1.00 85.88 119 ARG A C 1
ATOM 987 O O . ARG A 1 119 ? -11.851 -6.349 4.333 1.00 85.88 119 ARG A O 1
ATOM 994 N N . PHE A 1 120 ? -12.018 -5.979 2.124 1.00 87.44 120 PHE A N 1
ATOM 995 C CA . PHE A 1 120 ? -12.827 -4.771 2.240 1.00 87.44 120 PHE A CA 1
ATOM 996 C C . PHE A 1 120 ? -14.175 -5.074 2.899 1.00 87.44 120 PHE A C 1
ATOM 998 O O . PHE A 1 120 ? -14.563 -4.373 3.824 1.00 87.44 120 PHE A O 1
ATOM 1005 N N . GLY A 1 121 ? -14.845 -6.157 2.489 1.00 87.75 121 GLY A N 1
ATOM 1006 C CA . GLY A 1 121 ? -16.083 -6.617 3.118 1.00 87.75 121 GLY A CA 1
ATOM 1007 C C . GLY A 1 121 ? -15.904 -6.941 4.603 1.00 87.75 121 GLY A C 1
ATOM 1008 O O . GLY A 1 121 ? -16.668 -6.449 5.427 1.00 87.75 121 GLY A O 1
ATOM 1009 N N . CYS A 1 122 ? -14.865 -7.699 4.967 1.00 88.75 122 CYS A N 1
ATOM 1010 C CA . CYS A 1 122 ? -14.569 -8.011 6.370 1.00 88.75 122 CYS A CA 1
ATOM 1011 C C . CYS A 1 122 ? -14.231 -6.760 7.198 1.00 88.75 122 CYS A C 1
ATOM 1013 O O . CYS A 1 122 ? -14.707 -6.622 8.321 1.00 88.75 122 CYS A O 1
ATOM 1015 N N . SER A 1 123 ? -13.433 -5.845 6.645 1.00 88.12 123 SER A N 1
ATOM 1016 C CA . SER A 1 123 ? -13.078 -4.573 7.285 1.00 88.12 123 SER A CA 1
ATOM 1017 C C . SER A 1 123 ? -14.317 -3.697 7.495 1.00 88.12 123 SER A C 1
ATOM 1019 O O . SER A 1 123 ? -14.533 -3.199 8.598 1.00 88.12 123 SER A O 1
ATOM 1021 N N . LEU A 1 124 ? -15.191 -3.590 6.489 1.00 91.19 124 LEU A N 1
ATOM 1022 C CA . LEU A 1 124 ? -16.452 -2.856 6.589 1.00 91.19 124 LEU A CA 1
ATOM 1023 C C . LEU A 1 124 ? -17.375 -3.465 7.650 1.00 91.19 124 LEU A C 1
ATOM 1025 O O . LEU A 1 124 ? -17.924 -2.733 8.468 1.00 91.19 124 LEU A O 1
ATOM 1029 N N . LEU A 1 125 ? -17.510 -4.795 7.678 1.00 92.56 125 LEU A N 1
ATOM 1030 C CA . LEU A 1 125 ? -18.283 -5.493 8.707 1.00 92.56 125 LEU A CA 1
ATOM 1031 C C . LEU A 1 125 ? -17.725 -5.231 10.109 1.00 92.56 125 LEU A C 1
ATOM 1033 O O . LEU A 1 125 ? -18.505 -4.979 11.023 1.00 92.56 125 LEU A O 1
ATOM 1037 N N . ALA A 1 126 ? -16.401 -5.234 10.283 1.00 90.69 126 ALA A N 1
ATOM 1038 C CA . ALA A 1 126 ? -15.771 -4.905 11.560 1.00 90.69 126 ALA A CA 1
ATOM 1039 C C . ALA A 1 126 ? -16.046 -3.450 11.974 1.00 90.69 126 ALA A C 1
ATOM 1041 O O . ALA A 1 126 ? -16.410 -3.198 13.119 1.00 90.69 126 ALA A O 1
ATOM 1042 N N . ILE A 1 127 ? -15.954 -2.495 11.044 1.00 90.38 127 ILE A N 1
ATOM 1043 C CA . ILE A 1 127 ? -16.282 -1.086 11.307 1.00 90.38 127 ILE A CA 1
ATOM 1044 C C . ILE A 1 127 ? -17.745 -0.951 11.748 1.00 90.38 127 ILE A C 1
ATOM 1046 O O . ILE A 1 127 ? -18.018 -0.346 12.784 1.00 90.38 127 ILE A O 1
ATOM 1050 N N . VAL A 1 128 ? -18.681 -1.550 11.005 1.00 93.31 128 VAL A N 1
ATOM 1051 C CA . VAL A 1 128 ? -20.116 -1.516 11.329 1.00 93.31 128 VAL A CA 1
ATOM 1052 C C . VAL A 1 128 ? -20.391 -2.185 12.676 1.00 93.31 128 VAL A C 1
ATOM 1054 O O . VAL A 1 128 ? -21.112 -1.621 13.493 1.00 93.31 128 VAL A O 1
ATOM 1057 N N . ALA A 1 129 ? -19.783 -3.340 12.952 1.00 93.19 129 ALA A N 1
ATOM 1058 C CA . ALA A 1 129 ? -19.915 -4.026 14.235 1.00 93.19 129 ALA A CA 1
ATOM 1059 C C . ALA A 1 129 ? -19.384 -3.177 15.400 1.00 93.19 129 ALA A C 1
ATOM 1061 O O . ALA A 1 129 ? -20.043 -3.087 16.433 1.00 93.19 129 ALA A O 1
ATOM 1062 N N . GLY A 1 130 ? -18.239 -2.509 15.226 1.00 90.88 130 GLY A N 1
ATOM 1063 C CA . GLY A 1 130 ? -17.691 -1.576 16.210 1.00 90.88 130 GLY A CA 1
ATOM 1064 C C . GLY A 1 130 ? -18.643 -0.413 16.498 1.00 90.88 130 GLY A C 1
ATOM 1065 O O . GLY A 1 130 ? -18.904 -0.108 17.659 1.00 90.88 130 GLY A O 1
ATOM 1066 N N . VAL A 1 131 ? -19.237 0.185 15.459 1.00 92.38 131 VAL A N 1
ATOM 1067 C CA . VAL A 1 131 ? -20.235 1.259 15.614 1.00 92.38 131 VAL A CA 1
ATOM 1068 C C . VAL A 1 131 ? -21.495 0.755 16.318 1.00 92.38 131 VAL A C 1
ATOM 1070 O O . VAL A 1 131 ? -21.968 1.400 17.249 1.00 92.38 131 VAL A O 1
ATOM 1073 N N . LEU A 1 132 ? -22.021 -0.409 15.930 1.00 92.69 132 LEU A N 1
ATOM 1074 C CA . LEU A 1 132 ? -23.204 -0.991 16.567 1.00 92.69 132 LEU A CA 1
ATOM 1075 C C . LEU A 1 132 ? -22.955 -1.306 18.045 1.00 92.69 132 LEU A C 1
ATOM 1077 O O . LEU A 1 132 ? -23.784 -0.954 18.882 1.00 92.69 132 LEU A O 1
ATOM 1081 N N . LEU A 1 133 ? -21.802 -1.896 18.380 1.00 91.62 133 LEU A N 1
ATOM 1082 C CA . LEU A 1 133 ? -21.389 -2.121 19.767 1.00 91.62 133 LEU A CA 1
ATOM 1083 C C . LEU A 1 133 ? -21.313 -0.803 20.538 1.00 91.62 133 LEU A C 1
ATOM 1085 O O . LEU A 1 133 ? -21.852 -0.710 21.637 1.00 91.62 133 LEU A O 1
ATOM 1089 N N . PHE A 1 134 ? -20.723 0.236 19.950 1.00 90.88 134 PHE A N 1
ATOM 1090 C CA . PHE A 1 134 ? -20.676 1.554 20.575 1.00 90.88 134 PHE A CA 1
ATOM 1091 C C . PHE A 1 134 ? -22.083 2.123 20.822 1.00 90.88 134 PHE A C 1
ATOM 1093 O O . PHE A 1 134 ? -22.360 2.650 21.899 1.00 90.88 134 PHE A O 1
ATOM 1100 N N . CYS A 1 135 ? -23.012 1.958 19.877 1.00 90.44 135 CYS A N 1
ATOM 1101 C CA . CYS A 1 135 ? -24.400 2.389 20.040 1.00 90.44 135 CYS A CA 1
ATOM 1102 C C . CYS A 1 135 ? -25.112 1.691 21.213 1.00 90.44 135 CYS A C 1
ATOM 1104 O O . CYS A 1 135 ? -25.961 2.313 21.853 1.00 90.44 135 CYS A O 1
ATOM 1106 N N . THR A 1 136 ? -24.752 0.446 21.554 1.00 88.94 136 THR A N 1
ATOM 1107 C CA . THR A 1 136 ? -25.346 -0.250 22.714 1.00 88.94 136 THR A CA 1
ATOM 1108 C C . THR A 1 136 ? -25.067 0.450 24.047 1.00 88.94 136 THR A C 1
ATOM 1110 O O . THR A 1 136 ? -25.877 0.337 24.968 1.00 88.94 136 THR A O 1
ATOM 1113 N N . LEU A 1 137 ? -24.009 1.267 24.140 1.00 87.25 137 LEU A N 1
ATOM 1114 C CA . LEU A 1 137 ? -23.724 2.080 25.328 1.00 87.25 137 LEU A CA 1
ATOM 1115 C C . LEU A 1 137 ? -24.857 3.066 25.638 1.00 87.25 137 LEU A C 1
ATOM 1117 O O . LEU A 1 137 ? -25.150 3.323 26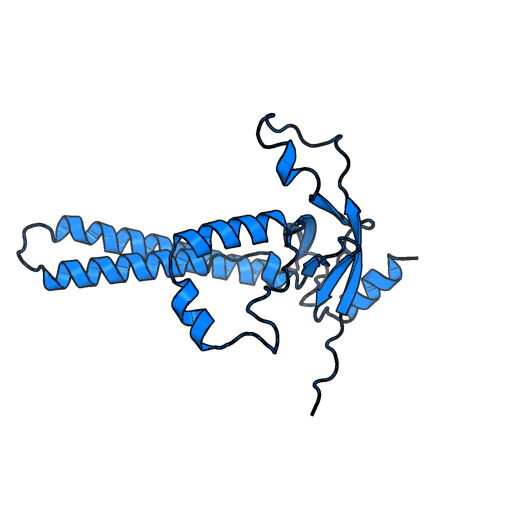.803 1.00 87.25 137 LEU A O 1
ATOM 1121 N N . PHE A 1 138 ? -25.543 3.595 24.620 1.00 84.44 138 PHE A N 1
ATOM 1122 C CA . PHE A 1 138 ? -26.693 4.477 24.838 1.00 84.44 138 PHE A CA 1
ATOM 1123 C C . PHE A 1 138 ? -27.884 3.732 25.446 1.00 84.44 138 PHE A C 1
ATOM 1125 O O . PHE A 1 138 ? -28.599 4.309 26.258 1.00 84.44 138 PHE A O 1
ATOM 1132 N N . ALA A 1 139 ? -28.070 2.456 25.099 1.00 82.31 139 ALA A N 1
ATOM 1133 C CA . ALA A 1 139 ? -29.139 1.619 25.645 1.00 82.31 139 ALA A CA 1
ATOM 1134 C C . ALA A 1 139 ? -28.847 1.130 27.076 1.00 82.31 139 ALA A C 1
ATOM 1136 O O . ALA A 1 139 ? -29.767 0.864 27.846 1.00 82.31 139 ALA A O 1
ATOM 1137 N N . LEU A 1 140 ? -27.567 1.007 27.430 1.00 80.81 140 LEU A N 1
ATOM 1138 C CA . LEU A 1 140 ? -27.102 0.583 2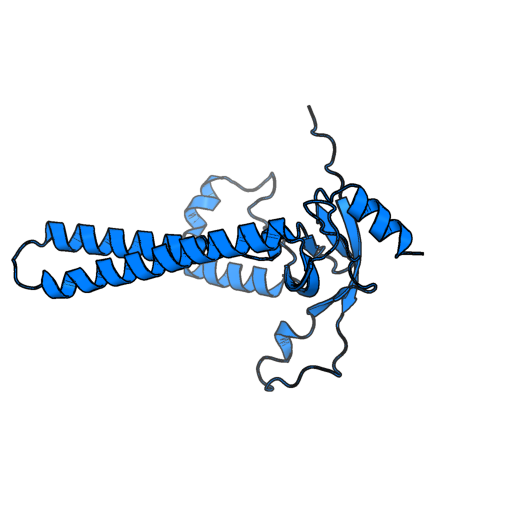8.755 1.00 80.81 140 LEU A CA 1
ATOM 1139 C C . LEU A 1 140 ? -26.950 1.754 29.740 1.00 80.81 140 LEU A C 1
ATOM 1141 O O . LEU A 1 140 ? -26.867 1.554 30.956 1.00 80.81 140 LEU A O 1
ATOM 1145 N N . ARG A 1 141 ? -26.956 2.992 29.234 1.00 78.38 141 ARG A N 1
ATOM 1146 C CA . ARG A 1 141 ? -26.880 4.208 30.042 1.00 78.38 141 ARG A CA 1
ATOM 1147 C C . ARG A 1 141 ? -28.042 4.260 31.041 1.00 78.38 141 ARG A C 1
ATOM 1149 O O . ARG A 1 141 ? -29.204 4.275 30.655 1.00 78.38 141 ARG A O 1
ATOM 1156 N N . GLY A 1 142 ? -27.713 4.324 32.332 1.00 74.88 142 GLY A N 1
ATOM 1157 C CA . GLY A 1 142 ? -28.694 4.405 33.422 1.00 74.88 142 GLY A CA 1
ATOM 1158 C C . GLY A 1 142 ? -29.020 3.078 34.116 1.00 74.88 142 GLY A C 1
ATOM 1159 O O . GLY A 1 142 ? -29.809 3.086 35.053 1.00 74.88 142 GLY A O 1
ATOM 1160 N N . ARG A 1 143 ? -28.402 1.954 33.715 1.00 79.88 143 ARG A N 1
ATOM 1161 C CA . ARG A 1 143 ? -28.569 0.653 34.396 1.00 79.88 143 ARG A CA 1
ATOM 1162 C C . ARG A 1 143 ? -27.613 0.398 35.569 1.00 79.88 143 ARG A C 1
ATOM 1164 O O . ARG A 1 143 ? -27.755 -0.613 36.239 1.00 79.88 143 ARG A O 1
ATOM 1171 N N . GLY A 1 144 ? -26.663 1.299 35.832 1.00 76.62 144 GLY A N 1
ATOM 1172 C CA . GLY A 1 144 ? -25.703 1.166 36.942 1.00 76.62 144 GLY A CA 1
ATOM 1173 C C . GLY A 1 144 ? -24.627 0.089 36.741 1.00 76.62 144 GLY A C 1
ATOM 1174 O O . GLY A 1 144 ? -23.921 -0.258 37.680 1.00 76.62 144 GLY A O 1
ATOM 1175 N N . GLU A 1 145 ? -24.485 -0.446 35.525 1.00 80.62 145 GLU A N 1
ATOM 1176 C CA . GLU A 1 145 ? -23.507 -1.486 35.178 1.00 80.62 145 GLU A CA 1
ATOM 1177 C C . GLU A 1 145 ? -22.221 -0.880 34.584 1.00 80.62 145 GLU A C 1
ATOM 1179 O O . GLU A 1 145 ? -21.859 -1.118 33.427 1.00 80.62 145 GLU A O 1
ATOM 1184 N N . ASP A 1 146 ? -21.510 -0.076 35.376 1.00 82.94 146 ASP A N 1
ATOM 1185 C CA . ASP A 1 146 ? -20.345 0.701 34.912 1.00 82.94 146 ASP A CA 1
ATOM 1186 C C . ASP A 1 146 ? -19.197 -0.178 34.369 1.00 82.94 146 ASP A C 1
ATOM 1188 O O . ASP A 1 146 ? -18.504 0.188 33.411 1.00 82.94 146 ASP A O 1
ATOM 1192 N N . ALA A 1 147 ? -19.021 -1.379 34.929 1.00 85.62 147 ALA A N 1
ATOM 1193 C CA . ALA A 1 147 ? -18.026 -2.346 34.462 1.00 85.62 147 ALA A CA 1
ATOM 1194 C C . ALA A 1 147 ? -18.346 -2.871 33.051 1.00 85.62 147 ALA A C 1
ATOM 1196 O O . ALA A 1 147 ? -17.461 -2.952 32.197 1.00 85.62 147 ALA A O 1
ATOM 1197 N N . LEU A 1 148 ? -19.619 -3.174 32.781 1.00 86.56 148 LEU A N 1
ATOM 1198 C CA . LEU A 1 148 ? -20.078 -3.669 31.485 1.00 86.56 148 LEU A CA 1
ATOM 1199 C C . LEU A 1 148 ? -19.966 -2.574 30.413 1.00 86.56 148 LEU A C 1
ATOM 1201 O O . LEU A 1 148 ? -19.450 -2.825 29.325 1.00 86.56 148 LEU A O 1
ATOM 1205 N N . MET A 1 149 ? -20.338 -1.338 30.756 1.00 85.75 149 MET A N 1
ATOM 1206 C CA . MET A 1 149 ? -20.168 -0.159 29.897 1.00 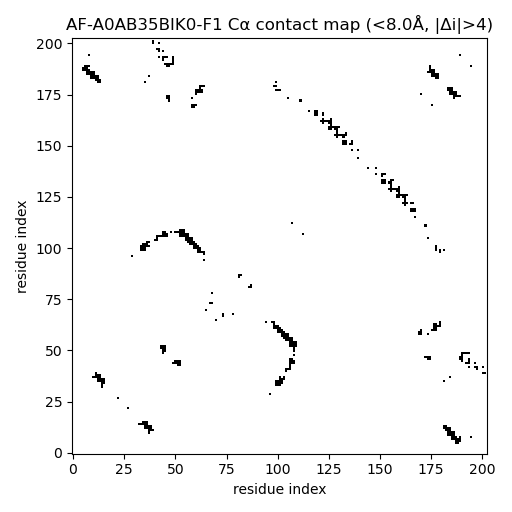85.75 149 MET A CA 1
ATOM 1207 C C . MET A 1 149 ? -18.710 0.052 29.477 1.00 85.75 149 MET A C 1
ATOM 1209 O O . MET A 1 149 ? -18.422 0.311 28.308 1.00 85.75 149 MET A O 1
ATOM 1213 N N . THR A 1 150 ? -17.776 -0.108 30.415 1.00 87.88 150 THR A N 1
ATOM 1214 C CA . THR A 1 150 ? -16.341 0.042 30.144 1.00 87.88 150 THR A CA 1
ATOM 1215 C C . THR A 1 150 ? -15.838 -1.033 29.176 1.00 87.88 150 THR A C 1
ATOM 1217 O O . THR A 1 150 ? -15.146 -0.719 28.205 1.00 87.88 150 THR A O 1
ATOM 1220 N N . ILE A 1 151 ? -16.227 -2.297 29.380 1.00 88.44 151 ILE A N 1
ATOM 1221 C CA . ILE A 1 151 ? -15.849 -3.412 28.494 1.00 88.44 151 ILE A CA 1
ATOM 1222 C C . ILE A 1 151 ? -16.409 -3.202 27.080 1.00 88.44 151 ILE A C 1
ATOM 1224 O O . ILE A 1 151 ? -15.689 -3.370 26.090 1.00 88.44 151 ILE A O 1
ATOM 1228 N N . VAL A 1 152 ? -17.676 -2.799 26.967 1.00 90.31 152 VAL A N 1
ATOM 1229 C CA . VAL A 1 152 ? -18.324 -2.525 25.675 1.00 90.31 152 VAL A CA 1
ATOM 1230 C C . VAL A 1 152 ? -17.653 -1.346 24.964 1.00 90.31 152 VAL A C 1
ATOM 1232 O O . VAL A 1 152 ? -17.396 -1.417 23.763 1.00 90.31 152 VAL A O 1
ATOM 1235 N N . PHE A 1 153 ? -17.272 -0.294 25.692 1.00 90.75 153 PHE A N 1
ATOM 1236 C CA . PHE A 1 153 ? -16.540 0.831 25.115 1.00 90.75 153 PHE A CA 1
ATOM 1237 C C . PHE A 1 153 ? -15.196 0.392 24.523 1.00 90.75 153 PHE A C 1
ATOM 1239 O O . PHE A 1 153 ? -14.965 0.580 23.329 1.00 90.75 153 PHE A O 1
ATOM 1246 N N . PHE A 1 154 ? -14.327 -0.255 25.301 1.00 92.12 154 PHE A N 1
ATOM 1247 C CA . PHE A 1 154 ? -13.007 -0.645 24.793 1.00 92.12 154 PHE A CA 1
ATOM 1248 C C . PHE A 1 154 ? -13.080 -1.694 23.680 1.00 92.12 154 PHE A C 1
ATOM 1250 O O . PHE A 1 154 ? -12.312 -1.611 22.722 1.00 92.12 154 PHE A O 1
ATOM 1257 N N . SER A 1 155 ? -14.018 -2.642 23.757 1.00 90.38 155 SER A N 1
ATOM 1258 C CA . SER A 1 155 ? -14.223 -3.623 22.684 1.00 90.38 155 SER A CA 1
ATOM 1259 C C . SER A 1 155 ? -14.734 -2.971 21.397 1.00 90.38 155 SER A C 1
ATOM 1261 O O . SER A 1 155 ? -14.208 -3.273 20.327 1.00 90.38 155 SER A O 1
ATOM 1263 N N . SER A 1 156 ? -15.676 -2.024 21.479 1.00 90.69 156 SER A N 1
ATOM 1264 C CA . SER A 1 156 ? -16.160 -1.280 20.307 1.00 90.69 156 SER A CA 1
ATOM 1265 C C . SER A 1 156 ? -15.043 -0.483 19.625 1.00 90.69 156 SER A C 1
ATOM 1267 O O . SER A 1 156 ? -14.878 -0.571 18.408 1.00 90.69 156 SER A O 1
ATOM 1269 N N . VAL A 1 157 ? -14.210 0.209 20.411 1.00 91.88 157 VAL A N 1
ATOM 1270 C CA . VAL A 1 157 ? -13.038 0.948 19.924 1.00 91.88 157 VAL A CA 1
ATOM 1271 C C . VAL A 1 157 ? -12.034 -0.005 19.274 1.00 91.88 157 VAL A C 1
ATOM 1273 O O . VAL A 1 157 ? -11.602 0.234 18.147 1.00 91.88 157 VAL A O 1
ATOM 1276 N N . ALA A 1 158 ? -11.687 -1.109 19.939 1.00 90.06 158 ALA A N 1
ATOM 1277 C CA . ALA A 1 158 ? -10.730 -2.079 19.416 1.00 90.06 158 ALA A CA 1
ATOM 1278 C C . ALA A 1 158 ? -11.192 -2.689 18.082 1.00 90.06 158 ALA A C 1
ATOM 1280 O O . ALA A 1 158 ? -10.410 -2.745 17.134 1.00 90.06 158 ALA A O 1
ATOM 1281 N N . VAL A 1 159 ? -12.462 -3.095 17.983 1.00 90.31 159 VAL A N 1
ATOM 1282 C CA . VAL A 1 159 ? -13.045 -3.673 16.762 1.00 90.31 159 VAL A CA 1
ATOM 1283 C C . VAL A 1 159 ? -13.113 -2.638 15.635 1.00 90.31 159 VAL A C 1
ATOM 1285 O O . VAL A 1 159 ? -12.756 -2.946 14.497 1.00 90.31 159 VAL A O 1
ATOM 1288 N N . PHE A 1 160 ? -13.487 -1.395 15.946 1.00 88.94 160 PHE A N 1
ATOM 1289 C CA . PHE A 1 160 ? -13.520 -0.302 14.975 1.00 88.94 160 PHE A CA 1
ATOM 1290 C C . PHE A 1 160 ? -12.130 -0.007 14.395 1.00 88.94 160 PHE A C 1
ATOM 1292 O O . PHE A 1 160 ? -11.952 0.020 13.174 1.00 88.94 160 PHE A O 1
ATOM 1299 N N . PHE A 1 161 ? -11.117 0.147 15.255 1.00 88.31 161 PHE A N 1
ATOM 1300 C CA . PHE A 1 161 ? -9.744 0.379 14.806 1.00 88.31 161 PHE A CA 1
ATOM 1301 C C . PHE A 1 161 ? -9.167 -0.833 14.071 1.00 88.31 161 PHE A C 1
ATOM 1303 O O . PHE A 1 161 ? -8.508 -0.651 13.049 1.00 88.31 161 PHE A O 1
ATOM 1310 N N . ALA A 1 162 ? -9.446 -2.061 14.515 1.00 85.75 162 ALA A N 1
ATOM 1311 C CA . ALA A 1 162 ? -9.061 -3.264 13.779 1.00 85.75 162 ALA A CA 1
ATOM 1312 C C . ALA A 1 162 ? -9.658 -3.268 12.361 1.00 85.75 162 ALA A C 1
ATOM 1314 O O . ALA A 1 162 ? -8.958 -3.582 11.397 1.00 85.75 162 ALA A O 1
ATOM 1315 N N . GLY A 1 163 ? -10.915 -2.844 12.207 1.00 83.31 163 GLY A N 1
ATOM 1316 C CA . GLY A 1 163 ? -11.542 -2.624 10.906 1.00 83.31 163 GLY A CA 1
ATOM 1317 C C . GLY A 1 163 ? -10.775 -1.613 10.049 1.00 83.31 163 GLY A C 1
ATOM 1318 O O . GLY A 1 163 ? -10.409 -1.923 8.917 1.00 83.31 163 GLY A O 1
ATOM 1319 N N . LEU A 1 164 ? -10.434 -0.445 10.599 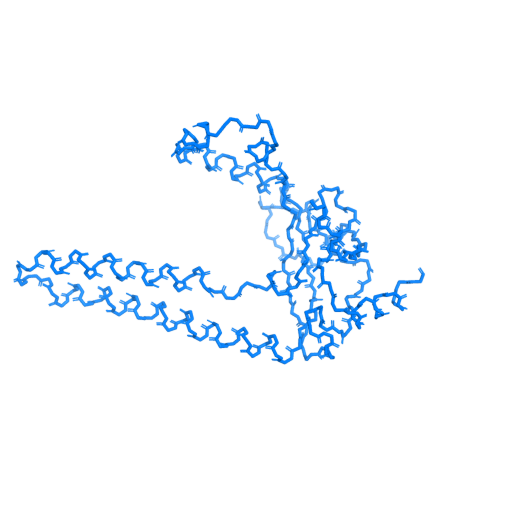1.00 85.00 164 LEU A N 1
ATOM 1320 C CA . LEU A 1 164 ? -9.661 0.580 9.883 1.00 85.00 164 LEU A CA 1
ATOM 1321 C C . LEU A 1 164 ? -8.267 0.098 9.455 1.00 85.00 164 LEU A C 1
ATOM 1323 O O . LEU A 1 164 ? -7.867 0.306 8.312 1.00 85.00 164 LEU A O 1
ATOM 1327 N N . PHE A 1 165 ? -7.529 -0.580 10.338 1.00 81.44 165 PHE A N 1
ATOM 1328 C CA . PHE A 1 165 ? -6.181 -1.076 10.034 1.00 81.44 165 PHE A CA 1
ATOM 1329 C C . PHE A 1 165 ? -6.167 -2.262 9.060 1.00 81.44 165 PHE A C 1
ATOM 1331 O O . PHE A 1 165 ? -5.138 -2.537 8.441 1.00 81.44 165 PHE A O 1
ATOM 1338 N N . THR A 1 166 ? -7.291 -2.965 8.912 1.00 79.81 166 THR A N 1
ATOM 1339 C CA . THR A 1 166 ? -7.442 -4.081 7.966 1.00 79.81 166 THR A CA 1
ATOM 1340 C C . THR A 1 166 ? -7.965 -3.652 6.598 1.00 79.81 166 THR A C 1
ATOM 1342 O O . THR A 1 166 ? -8.076 -4.503 5.708 1.00 79.81 166 THR A O 1
ATOM 1345 N N . LEU A 1 167 ? -8.233 -2.354 6.394 1.00 76.88 167 LEU A N 1
ATOM 1346 C CA . LEU A 1 167 ? -8.572 -1.824 5.077 1.00 76.88 167 LEU A CA 1
ATOM 1347 C C . LEU A 1 167 ? -7.497 -2.243 4.061 1.00 76.88 167 LEU A C 1
ATOM 1349 O O . LEU A 1 167 ? -6.298 -2.094 4.321 1.00 76.88 167 LEU A O 1
ATOM 1353 N N . PRO A 1 168 ? -7.895 -2.803 2.908 1.00 71.50 168 PRO A N 1
ATOM 1354 C CA . PRO A 1 168 ? -6.939 -3.305 1.940 1.00 71.50 168 PRO A CA 1
ATOM 1355 C C . PRO A 1 168 ? -6.19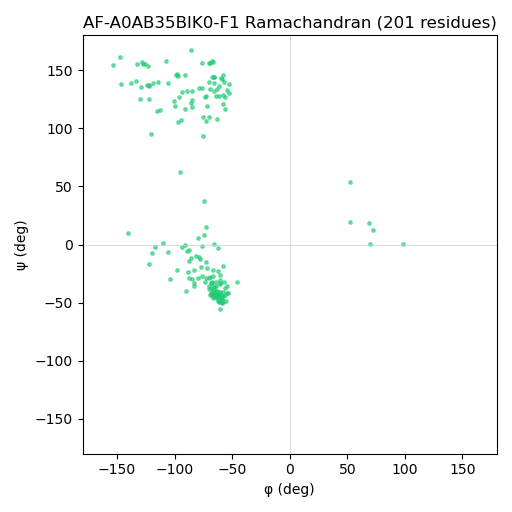3 -2.138 1.295 1.00 71.50 168 PRO A C 1
ATOM 1357 O O . PRO A 1 168 ? -6.757 -1.382 0.502 1.00 71.50 168 PRO A O 1
ATOM 1360 N N . GLN A 1 169 ? -4.913 -2.021 1.629 1.00 67.56 169 GLN A N 1
ATOM 1361 C CA . GLN A 1 169 ? -4.002 -1.071 1.008 1.00 67.56 169 GLN A CA 1
ATOM 1362 C C . GLN A 1 169 ? -3.428 -1.696 -0.276 1.00 67.56 169 GLN A C 1
ATOM 1364 O O . GLN A 1 169 ? -3.050 -2.871 -0.288 1.00 67.56 169 GLN A O 1
ATOM 1369 N N . THR A 1 170 ? -3.454 -0.944 -1.377 1.00 64.19 170 THR A N 1
ATOM 1370 C CA . THR A 1 170 ? -3.021 -1.409 -2.708 1.00 64.19 170 THR A CA 1
ATOM 1371 C C . THR A 1 170 ? -1.498 -1.547 -2.808 1.00 64.19 170 THR A C 1
ATOM 1373 O O . THR A 1 170 ? -1.007 -2.448 -3.485 1.00 64.19 170 THR A O 1
ATOM 1376 N N . ASP A 1 171 ? -0.766 -0.738 -2.042 1.00 61.12 171 ASP A N 1
ATOM 1377 C CA . ASP A 1 171 ? 0.695 -0.750 -1.886 1.00 61.12 171 ASP A CA 1
ATOM 1378 C C . ASP A 1 171 ? 1.264 -2.129 -1.491 1.00 61.12 171 ASP A C 1
ATOM 1380 O O . ASP A 1 171 ? 2.259 -2.588 -2.052 1.00 61.12 171 ASP A O 1
ATOM 1384 N N . LYS A 1 172 ? 0.598 -2.845 -0.579 1.00 64.69 172 LYS A N 1
ATOM 1385 C CA . LYS A 1 172 ? 1.032 -4.157 -0.073 1.00 64.69 172 LYS A CA 1
ATOM 1386 C C . LYS A 1 172 ? 0.945 -5.269 -1.113 1.00 64.69 172 LYS A C 1
ATOM 1388 O O . LYS A 1 172 ? 1.681 -6.242 -1.002 1.00 64.69 172 LYS A O 1
ATOM 1393 N N . LEU A 1 173 ? 0.040 -5.154 -2.083 1.00 65.12 173 LEU A N 1
ATOM 1394 C CA . LEU A 1 173 ? -0.139 -6.149 -3.147 1.00 65.12 173 LEU A CA 1
ATOM 1395 C C . LEU A 1 173 ? 0.777 -5.875 -4.342 1.00 65.12 173 LEU A C 1
ATOM 1397 O O . LEU A 1 173 ? 1.191 -6.804 -5.032 1.00 65.12 173 LEU A O 1
ATOM 1401 N N . ALA A 1 174 ? 1.116 -4.607 -4.560 1.00 69.81 174 ALA A N 1
ATOM 1402 C CA . ALA A 1 174 ? 1.967 -4.186 -5.658 1.00 69.81 174 ALA A CA 1
ATOM 1403 C C . ALA A 1 174 ? 3.466 -4.455 -5.419 1.00 69.81 174 ALA A C 1
ATOM 1405 O O . ALA A 1 174 ? 4.248 -4.366 -6.359 1.00 69.81 174 ALA A O 1
ATOM 1406 N N . HIS A 1 175 ? 3.869 -4.797 -4.186 1.00 77.44 175 HIS A N 1
ATOM 1407 C CA . HIS A 1 175 ? 5.253 -5.116 -3.794 1.00 77.44 175 HIS A CA 1
ATOM 1408 C C . HIS A 1 175 ? 6.305 -4.058 -4.193 1.00 77.44 175 HIS A C 1
ATOM 1410 O O . HIS A 1 175 ? 7.502 -4.347 -4.234 1.00 77.44 175 HIS A O 1
ATOM 1416 N N . GLY A 1 176 ? 5.873 -2.828 -4.473 1.00 82.00 176 GLY A N 1
ATOM 1417 C CA . GLY A 1 176 ? 6.725 -1.736 -4.926 1.00 82.00 176 GLY A CA 1
ATOM 1418 C C . GLY A 1 176 ? 7.119 -0.796 -3.790 1.00 82.00 176 GLY A C 1
ATOM 1419 O O . GLY A 1 176 ? 6.335 -0.524 -2.881 1.00 82.00 176 GLY A O 1
ATOM 1420 N N . ARG A 1 177 ? 8.333 -0.256 -3.860 1.00 84.00 177 ARG A N 1
ATOM 1421 C CA . ARG A 1 177 ? 8.817 0.849 -3.024 1.00 84.00 177 ARG A CA 1
ATOM 1422 C C . ARG A 1 177 ? 9.601 1.826 -3.887 1.00 84.00 177 ARG A C 1
ATOM 1424 O O . ARG A 1 177 ? 10.395 1.405 -4.722 1.00 84.00 177 ARG A O 1
ATOM 1431 N N . VAL A 1 178 ? 9.425 3.124 -3.678 1.00 84.00 178 VAL A N 1
ATOM 1432 C CA . VAL A 1 178 ? 10.224 4.121 -4.406 1.00 84.00 178 VAL A CA 1
ATOM 1433 C C . VAL A 1 178 ? 11.623 4.175 -3.791 1.00 84.00 178 VAL A C 1
ATOM 1435 O O . VAL A 1 178 ? 11.774 4.180 -2.565 1.00 84.00 178 VAL A O 1
ATOM 1438 N N . ALA A 1 179 ? 12.660 4.178 -4.626 1.00 83.62 179 ALA A N 1
ATOM 1439 C CA . ALA A 1 179 ? 14.031 4.346 -4.171 1.00 83.62 179 ALA A CA 1
ATOM 1440 C C . ALA A 1 179 ? 14.230 5.754 -3.575 1.00 83.62 179 ALA A C 1
ATOM 1442 O O . ALA A 1 179 ? 13.628 6.727 -4.019 1.00 83.62 179 ALA A O 1
ATOM 1443 N N . MET A 1 180 ? 15.056 5.876 -2.531 1.00 79.38 180 MET A N 1
ATOM 1444 C CA . MET A 1 180 ? 15.237 7.145 -1.801 1.00 79.38 180 MET A CA 1
ATOM 1445 C C . MET A 1 180 ? 15.902 8.253 -2.626 1.00 79.38 180 MET A C 1
ATOM 1447 O O . MET A 1 180 ? 15.774 9.425 -2.288 1.00 79.38 180 MET A O 1
ATOM 1451 N N . ASP A 1 181 ? 16.620 7.875 -3.677 1.00 78.19 181 ASP A N 1
ATOM 1452 C CA . ASP A 1 181 ? 17.227 8.766 -4.664 1.00 78.19 181 ASP A CA 1
ATOM 1453 C C . ASP A 1 181 ? 16.226 9.239 -5.733 1.00 78.19 181 ASP A C 1
ATOM 1455 O O . ASP A 1 181 ? 16.552 10.127 -6.516 1.00 78.19 181 ASP A O 1
ATOM 1459 N N . GLY A 1 182 ? 15.019 8.662 -5.775 1.00 76.69 182 GLY A N 1
ATOM 1460 C CA . GLY A 1 182 ? 14.014 8.957 -6.792 1.00 76.69 182 GLY A CA 1
ATOM 1461 C C . GLY A 1 182 ? 14.392 8.459 -8.187 1.00 76.69 182 GLY A C 1
ATOM 1462 O O . GLY A 1 182 ? 13.839 8.954 -9.162 1.00 76.69 182 GLY A O 1
ATOM 1463 N N . SER A 1 183 ? 15.336 7.516 -8.299 1.00 82.81 183 SER A N 1
ATOM 1464 C CA . SER A 1 183 ? 15.791 7.001 -9.598 1.00 82.81 183 SER A CA 1
ATOM 1465 C C . SER A 1 183 ? 14.888 5.900 -10.154 1.00 82.81 183 SER A C 1
ATOM 1467 O O . SER A 1 183 ? 14.729 5.778 -11.368 1.00 82.81 183 SER A O 1
ATOM 1469 N N . ALA A 1 184 ? 14.296 5.087 -9.273 1.00 86.75 184 ALA A N 1
ATOM 1470 C CA . ALA A 1 184 ? 13.509 3.928 -9.670 1.00 86.75 184 ALA A CA 1
ATOM 1471 C C . ALA A 1 184 ? 12.432 3.537 -8.646 1.00 86.75 184 ALA A C 1
ATOM 1473 O O . ALA A 1 184 ? 12.575 3.744 -7.438 1.00 86.75 184 ALA A O 1
ATOM 1474 N N . LEU A 1 185 ? 11.385 2.875 -9.132 1.00 87.69 185 LEU A N 1
ATOM 1475 C CA . LEU A 1 185 ? 10.485 2.048 -8.340 1.00 87.69 185 LEU A CA 1
ATOM 1476 C C . LEU A 1 185 ? 11.092 0.643 -8.223 1.00 87.69 185 LEU A C 1
ATOM 1478 O O . LEU A 1 185 ? 11.301 -0.051 -9.214 1.00 87.69 185 LEU A O 1
ATOM 1482 N N . ILE A 1 186 ? 11.390 0.225 -6.999 1.00 87.75 186 ILE A N 1
ATOM 1483 C CA . ILE A 1 186 ? 11.927 -1.096 -6.679 1.00 87.75 186 ILE A CA 1
ATOM 1484 C C . ILE A 1 186 ? 10.755 -2.031 -6.389 1.00 87.75 186 ILE A C 1
ATOM 1486 O O . ILE A 1 186 ? 10.046 -1.832 -5.404 1.00 87.75 186 ILE A O 1
ATOM 1490 N N . VAL A 1 187 ? 10.576 -3.066 -7.204 1.00 88.38 187 VAL A N 1
ATOM 1491 C CA . VAL A 1 187 ? 9.573 -4.116 -6.990 1.00 88.38 187 VAL A CA 1
ATOM 1492 C C . VAL A 1 187 ? 10.261 -5.332 -6.379 1.00 88.38 187 VAL A C 1
ATOM 1494 O O . VAL A 1 187 ? 11.183 -5.893 -6.969 1.00 88.38 187 VAL A O 1
ATOM 1497 N N . SER A 1 188 ? 9.847 -5.723 -5.176 1.00 86.94 188 SER A N 1
ATOM 1498 C CA . SER A 1 188 ? 10.439 -6.841 -4.438 1.00 86.94 188 SER A CA 1
ATOM 1499 C C . SER A 1 188 ? 9.693 -8.145 -4.699 1.00 86.94 188 SER A C 1
ATOM 1501 O O . SER A 1 188 ? 8.486 -8.209 -4.504 1.00 86.94 188 SER A O 1
ATOM 1503 N N . ASN A 1 189 ? 10.423 -9.214 -5.021 1.00 85.56 189 ASN A N 1
ATOM 1504 C CA . ASN A 1 189 ? 9.867 -10.544 -5.278 1.00 85.56 189 ASN A CA 1
ATOM 1505 C C . ASN A 1 189 ? 8.723 -10.566 -6.322 1.00 85.56 189 ASN A C 1
ATOM 1507 O O . ASN A 1 189 ? 7.631 -11.047 -6.005 1.00 85.56 189 ASN A O 1
ATOM 1511 N N . PRO A 1 190 ? 8.943 -10.021 -7.534 1.00 87.19 190 PRO A N 1
ATOM 1512 C CA . PRO A 1 190 ? 7.966 -10.115 -8.611 1.00 87.19 190 PRO A CA 1
ATOM 1513 C C . PRO A 1 190 ? 7.847 -11.549 -9.142 1.00 87.19 190 PRO A C 1
ATOM 1515 O O . PRO A 1 190 ? 8.761 -12.363 -9.014 1.00 87.19 190 PRO A O 1
ATOM 1518 N N . HIS A 1 191 ? 6.704 -11.859 -9.748 1.00 88.25 191 HIS A N 1
ATOM 1519 C CA . HIS A 1 191 ? 6.515 -13.113 -10.469 1.00 88.25 191 HIS A CA 1
ATOM 1520 C C . HIS A 1 191 ? 7.430 -13.171 -11.714 1.00 88.25 191 HIS A C 1
ATOM 1522 O O . HIS A 1 191 ? 7.581 -12.145 -12.382 1.00 88.25 191 HIS A O 1
ATOM 1528 N N . PRO A 1 192 ? 7.980 -14.341 -12.098 1.00 87.38 192 PRO A N 1
ATOM 1529 C CA . PRO A 1 192 ? 8.824 -14.475 -13.293 1.00 87.38 192 PRO A CA 1
ATOM 1530 C C . PRO A 1 192 ? 8.171 -13.971 -14.590 1.00 87.38 192 PRO A C 1
ATOM 1532 O O . PRO A 1 192 ? 8.831 -13.366 -15.427 1.00 87.38 192 PRO A O 1
ATOM 1535 N N . ASP A 1 193 ? 6.858 -14.152 -14.744 1.00 89.81 193 ASP A N 1
ATOM 1536 C CA . ASP A 1 193 ? 6.129 -13.635 -15.916 1.00 89.81 193 ASP A CA 1
ATOM 1537 C C . ASP A 1 193 ? 6.063 -12.102 -15.935 1.00 89.81 193 ASP A C 1
ATOM 1539 O O . ASP A 1 193 ? 6.090 -11.486 -16.999 1.00 89.81 193 ASP A O 1
ATOM 1543 N N . PHE A 1 194 ? 6.020 -11.473 -14.756 1.00 88.00 194 PHE A N 1
ATOM 1544 C CA . PHE A 1 194 ? 6.119 -10.021 -14.641 1.00 88.00 194 PHE A CA 1
ATOM 1545 C C . PHE A 1 194 ? 7.533 -9.552 -14.998 1.00 88.00 194 PHE A C 1
ATOM 1547 O O . PHE A 1 194 ? 7.679 -8.597 -15.754 1.00 88.00 194 PHE A O 1
ATOM 1554 N N . GLU A 1 195 ? 8.570 -10.248 -14.516 1.00 86.94 195 GLU A N 1
ATOM 1555 C CA . GLU A 1 195 ? 9.969 -9.994 -14.898 1.00 86.94 195 GLU A CA 1
ATOM 1556 C C . GLU A 1 195 ? 10.165 -10.066 -16.415 1.00 86.94 195 GLU A C 1
ATOM 1558 O O . GLU A 1 195 ? 10.721 -9.143 -17.015 1.00 86.94 195 GLU A O 1
ATOM 1563 N N . GLY A 1 196 ? 9.655 -11.130 -17.040 1.00 86.12 196 GLY A N 1
ATOM 1564 C CA . GLY A 1 196 ? 9.716 -11.322 -18.485 1.00 86.12 196 GLY A CA 1
ATOM 1565 C C . GLY A 1 196 ? 8.986 -10.224 -19.257 1.00 86.12 196 GLY A C 1
ATOM 1566 O O . GLY A 1 196 ? 9.524 -9.706 -20.233 1.00 86.12 196 GLY A O 1
ATOM 1567 N N . ALA A 1 197 ? 7.795 -9.825 -18.803 1.00 86.69 197 ALA A N 1
ATOM 1568 C CA . ALA A 1 197 ? 7.027 -8.761 -19.442 1.00 86.69 197 ALA A CA 1
ATOM 1569 C C . ALA A 1 197 ? 7.720 -7.394 -19.327 1.00 86.69 197 ALA A C 1
ATOM 1571 O O . ALA A 1 197 ? 7.797 -6.670 -20.318 1.00 86.69 197 ALA A O 1
ATOM 1572 N N . VAL A 1 198 ? 8.286 -7.065 -18.158 1.00 86.50 198 VAL A N 1
ATOM 1573 C CA . VAL A 1 198 ? 9.068 -5.832 -17.976 1.00 86.50 198 VAL A CA 1
ATOM 1574 C C . VAL A 1 198 ? 10.249 -5.807 -18.942 1.00 86.50 198 VAL A C 1
ATOM 1576 O O . VAL A 1 198 ? 10.401 -4.833 -19.677 1.00 86.50 198 VAL A O 1
ATOM 1579 N N . ALA A 1 199 ? 11.032 -6.890 -19.000 1.00 84.31 199 ALA A N 1
ATOM 1580 C CA . ALA A 1 199 ? 12.209 -6.989 -19.862 1.00 84.31 199 ALA A CA 1
ATOM 1581 C C . ALA A 1 199 ? 11.889 -6.841 -21.361 1.00 84.31 199 ALA A C 1
ATOM 1583 O O . ALA A 1 199 ? 12.746 -6.410 -22.122 1.00 84.31 199 ALA A O 1
ATOM 1584 N N . GLN A 1 200 ? 10.668 -7.173 -21.791 1.00 81.50 200 GLN A N 1
ATOM 1585 C CA . GLN A 1 200 ? 10.210 -6.959 -23.169 1.00 81.50 200 GLN A CA 1
ATOM 1586 C C . GLN A 1 200 ? 9.777 -5.511 -23.441 1.00 81.50 200 GLN A C 1
ATOM 1588 O O . GLN A 1 200 ? 9.848 -5.054 -24.579 1.00 81.50 200 GLN A O 1
ATOM 1593 N N . THR A 1 201 ? 9.301 -4.798 -22.416 1.00 71.06 201 THR A N 1
ATOM 1594 C CA . THR A 1 201 ? 8.816 -3.410 -22.530 1.00 71.06 201 THR A CA 1
ATOM 1595 C C . THR A 1 201 ? 9.898 -2.346 -22.347 1.00 71.06 201 THR A C 1
ATOM 1597 O O . THR A 1 201 ? 9.733 -1.235 -22.847 1.00 71.06 201 THR A O 1
ATOM 1600 N N . THR A 1 202 ? 10.996 -2.662 -21.657 1.00 62.50 202 THR A N 1
ATOM 1601 C CA . THR A 1 202 ? 12.189 -1.804 -21.573 1.00 62.50 202 THR A CA 1
ATOM 1602 C C . THR A 1 202 ? 13.204 -2.221 -22.644 1.00 62.50 202 THR A C 1
ATOM 1604 O O . THR A 1 202 ? 13.789 -3.294 -22.484 1.00 62.50 202 THR A O 1
ATOM 1607 N N . PRO A 1 203 ? 13.395 -1.433 -23.721 1.00 50.22 203 PRO A N 1
ATOM 1608 C CA . PRO A 1 203 ? 14.392 -1.711 -24.757 1.00 50.22 203 PRO A CA 1
ATOM 1609 C C . PRO A 1 203 ? 15.838 -1.525 -24.277 1.00 50.22 203 PRO A C 1
ATOM 1611 O O . PRO A 1 203 ? 16.064 -0.740 -23.325 1.00 50.22 203 PRO A O 1
#

Solvent-accessible surface area (backbone atoms only — not comparable to full-atom values): 11430 Å² total; per-residue (Å²): 134,83,76,75,82,72,59,67,50,74,44,54,37,40,75,60,75,87,87,82,73,95,70,75,79,86,63,48,82,82,60,55,88,38,39,26,32,63,75,59,82,67,52,69,31,8,37,72,74,40,37,64,42,70,46,72,41,84,32,61,31,46,19,78,76,84,52,82,75,74,45,102,83,45,63,74,70,59,68,66,69,58,69,49,64,66,60,46,51,54,49,50,51,50,51,60,72,66,39,39,37,32,62,40,64,38,42,32,22,64,67,58,51,51,52,38,51,50,36,40,51,52,16,51,50,30,33,51,50,12,52,53,44,45,54,49,48,69,78,50,62,88,71,82,54,65,68,59,49,51,53,41,47,54,50,15,52,51,36,27,50,51,12,61,75,45,47,64,61,60,38,75,62,58,38,46,33,33,40,89,85,60,58,26,38,36,30,52,62,58,21,69,59,25,54,54,46,45,61,71,71,56,128

Foldseek 3Di:
DPPDAFDKDWFFKDQDDDDPDDDDDPVCPQQRRFEIETPFAQFQAFFQPRDGFPFWDWAKAKAQPPDPCNDPPHDPVVVVVCPPVVSVVVVVVVRVSQMGMYIHTHGDDPVRVVVLVVLLVQLVVLLVVLVVLLVVLVVCPPVPPVVVSVVSNVSSVVSNVVSVVSNDHPNVRQQWHQHSVNGTIMRGNTDVSSVVRVVVRPD

Radius of gyration: 21.94 Å; Cα contacts (8 Å, |Δi|>4): 280; chains: 1; bounding box: 53×45×62 Å

Nearest PDB structures (foldseek):
  7o3x-assembly1_E  TM=8.907E-01  e=8.005E+00  Synechocystis sp. PCC 6803 substr. Kazusa
  2e9x-assembly1_A  TM=4.055E-01  e=1.847E+00  Homo sapiens
  5xu0-assembly1_B-2  TM=4.276E-01  e=4.510E+00  Streptococcus pneumoniae